Protein 2QCQ (pdb70)

InterPro domains:
  IPR001839 Transforming growth factor-beta, C-terminal [PF00019] (369-471)
  IPR001839 Transforming growth factor-beta, C-terminal [PS51362] (360-472)
  IPR001839 Transforming growth factor-beta, C-terminal [SM00204] (370-472)
  IPR015615 Transforming growth factor-beta-like [PTHR11848] (24-472)
  IPR017197 Bone morphogenetic protein 3/3B [PIRSF037403] (1-472)
  IPR017948 Transforming growth factor beta, conserved site [PS00250] (388-403)
  IPR029034 Cystine-knot cytokine [G3DSA:2.10.90.10] (363-472)
  IPR029034 Cystine-knot cytokine [SSF57501] (367-472)

Sequence (215 aa):
EPRNCARRYLKVDFADIGWSEWIISPKSFDAYYCSGACQFPMPKSLKPSNHATIQSIVRAVGVVPGIPEPCCVPEKMSSLSILFFDENKNVVLKVYPNMTVESCACRIEPRNCARRYLKVDFADIGWSEWIISPKSFDAYYCSGACQFPMPKSLKPSNHATIQSIVRAVGVVPGIPEPCCVPEKMSSLSILFFDENKNVVLKVYPNMTVESCACR

Radius of gyration: 20.08 Å; Cα contacts (8 Å, |Δi|>4): 492; chains: 2; bounding box: 61×49×32 Å

B-factor: mean 46.49, std 6.82, range [21.18, 78.45]

Secondary structure (DSSP, 8-state):
--SBSEEE--EEETTTTT-TTTEEE-SEEE--EEE-B--SSPPGGG---HHHHHHHHHHHT--STT-PPPPEEE-SEEEEEEEEE-TT--EEEEEEEEEEE--EEE-/---SBSEEE--EEEGGGTT-TTTEEE-SEEE--EEE-B--SSPPGGG---HHHHHHHHHHHSS-STT-PPPPEEESSEEEEEEEEE-TT--EEEEEEEEEEE--EEE-

GO terms:
  GO:0030279 negative regulation of ossification (P, IDA)
  GO:0070700 BMP receptor binding (F, IDA)
  GO:0001501 skeletal system development (P, TAS)
  GO:0005102 signaling receptor binding (F, TAS)
  GO:0007267 cell-cell signaling (P, TAS)
  GO:0070062 extracellular exosome (C, HDA)

CATH classification: 2.10.90.10

Foldseek 3Di:
DAAAKKWAWDKAACVVVVNPQWFDDDRIDTAIFIDHFQAPPHDCQLVADPVQNVLRCCVVVPDDPDRDHFDWGADDAAWDWTFTADVPGDTDTDIGGRRHGPIIHGD/DDAAAKKWAWDKDACVVVVNPVWFDDDRIDTAIFIDHAQAPPHDCQLVEDPVQNVLRVCVVPVPDPDRDHFGKGADDAAWDWTFTADVVGDTDTDTGGRRHRPIIHGD

Nearest PDB structures (foldseek):
  2qcq-assembly1_A  TM=1.008E+00  e=2.813E-20  Homo sapiens
  2h64-assembly1_A-2  TM=9.607E-01  e=4.258E-12  Homo sapiens
  1reu-assembly1_A  TM=9.722E-01  e=3.806E-12  Homo sapiens
  4mid-assembly1_A-2  TM=9.640E-01  e=1.044E-11  Homo sapiens
  1s4y-assembly1_B  TM=7.327E-01  e=2.538E-09  Homo sapiens

Solvent-accessible surface area: 12107 Å² total; per-residue (Å²): 110,127,150,71,8,39,92,38,137,5,109,2,55,3,62,79,14,54,55,70,159,87,15,69,52,40,175,32,15,58,0,48,29,9,13,18,11,1,109,99,105,26,64,198,92,13,114,40,19,53,1,0,46,2,9,3,12,10,121,60,74,61,105,62,129,69,7,42,55,6,19,15,6,24,64,132,34,40,57,29,61,3,56,20,57,49,187,122,142,83,93,46,126,100,93,43,69,66,5,15,0,78,36,15,0,0,75,230,60,119,155,76,8,38,91,38,140,4,112,2,53,3,64,84,13,54,55,66,164,85,15,61,50,43,165,32,15,60,0,45,29,10,14,17,15,0,114,103,104,28,59,197,86,14,94,39,18,52,1,0,48,3,9,3,18,11,120,67,56,71,93,62,126,69,6,44,60,6,33,12,8,22,68,151,45,42,55,24,64,3,55,20,60,47,177,108,149,82,93,44,128,99,93,43,73,63,4,15,0,78,28,12,0,0,64

Organism: Homo sapiens (NCBI:txid9606)

Structure (mmCIF, N/CA/C/O backbone):
data_2QCQ
#
_entry.id   2QCQ
#
_cell.length_a   96.850
_cell.length_b   96.850
_cell.length_c   101.480
_cell.angle_alpha   90.00
_cell.angle_beta   90.00
_cell.angle_gamma   120.00
#
_symmetry.space_group_name_H-M   'H 3'
#
loop_
_entity.id
_entity.type
_entity.pdbx_description
1 polymer 'Bone morphogenetic protein 3'
2 water water
#
loop_
_atom_site.group_PDB
_atom_site.id
_atom_site.type_symbol
_atom_site.label_atom_id
_atom_site.label_alt_id
_atom_site.label_comp_id
_atom_site.label_asym_id
_atom_site.label_entity_id
_atom_site.label_seq_id
_atom_site.pdbx_PDB_ins_code
_atom_site.Cartn_x
_atom_site.Cartn_y
_atom_site.Cartn_z
_atom_site.occupancy
_atom_site.B_iso_or_equiv
_atom_site.auth_seq_id
_atom_site.auth_comp_id
_atom_site.auth_asym_id
_atom_site.auth_atom_id
_atom_site.pdbx_PDB_model_num
ATOM 1 N N . GLU A 1 4 ? -6.347 13.946 12.327 1.00 60.45 4 GLU A N 1
ATOM 2 C CA . GLU A 1 4 ? -6.585 15.024 11.313 1.00 60.56 4 GLU A CA 1
ATOM 3 C C . GLU A 1 4 ? -5.426 16.049 11.278 1.00 59.99 4 GLU A C 1
ATOM 4 O O . GLU A 1 4 ? -5.436 17.034 12.040 1.00 59.90 4 GLU A O 1
ATOM 10 N N . PRO A 1 5 ? -4.434 15.824 10.377 1.00 59.34 5 PRO A N 1
ATOM 11 C CA . PRO A 1 5 ? -3.152 16.566 10.339 1.00 58.67 5 PRO A CA 1
ATOM 12 C C . PRO A 1 5 ? -3.192 18.025 9.821 1.00 57.73 5 PRO A C 1
ATOM 13 O O . PRO A 1 5 ? -2.383 18.852 10.274 1.00 57.85 5 PRO A O 1
ATOM 17 N N . ARG A 1 6 ? -4.097 18.329 8.886 1.00 56.23 6 ARG A N 1
ATOM 18 C CA . ARG A 1 6 ? -4.205 19.676 8.290 1.00 54.85 6 ARG A CA 1
ATOM 19 C C . ARG A 1 6 ? -4.695 20.730 9.300 1.00 53.49 6 ARG A C 1
ATOM 20 O O . ARG A 1 6 ? -5.113 20.388 10.406 1.00 52.90 6 ARG A O 1
ATOM 28 N N . ASN A 1 7 ? -4.625 22.006 8.917 1.00 52.06 7 ASN A N 1
ATOM 29 C CA . ASN A 1 7 ? -5.077 23.101 9.775 1.00 50.64 7 ASN A CA 1
ATOM 30 C C . ASN A 1 7 ? -6.583 23.107 9.951 1.00 49.56 7 ASN A C 1
ATOM 31 O O . ASN A 1 7 ? -7.319 22.480 9.193 1.00 49.45 7 ASN A O 1
ATOM 36 N N . CYS A 1 8 ? -7.007 23.828 10.978 1.00 48.16 8 CYS A N 1
ATOM 37 C CA . CYS A 1 8 ? -8.400 24.055 11.317 1.00 47.32 8 CYS A CA 1
ATOM 38 C C . CYS A 1 8 ? -9.194 24.641 10.136 1.00 46.64 8 CYS A C 1
ATOM 39 O O . CYS A 1 8 ? -8.979 25.801 9.732 1.00 46.60 8 CYS A O 1
ATOM 42 N N . ALA A 1 9 ? -10.103 23.836 9.582 1.00 45.13 9 ALA A N 1
ATOM 43 C CA . ALA A 1 9 ? -10.947 24.286 8.480 1.00 43.94 9 ALA A CA 1
ATOM 44 C C . ALA A 1 9 ? -12.329 23.644 8.534 1.00 43.31 9 ALA A C 1
ATOM 45 O O . ALA A 1 9 ? -12.571 22.753 9.343 1.00 42.66 9 ALA A O 1
ATOM 47 N N . ARG A 1 10 ? -13.223 24.114 7.664 1.00 42.72 10 ARG A N 1
ATOM 48 C CA . ARG A 1 10 ? -14.571 23.584 7.540 1.00 42.25 10 ARG A CA 1
ATOM 49 C C . ARG A 1 10 ? -14.549 22.351 6.642 1.00 42.06 10 ARG A C 1
ATOM 50 O O . ARG A 1 10 ? -13.800 22.305 5.669 1.00 42.28 10 ARG A O 1
ATOM 58 N N . ARG A 1 11 ? -15.339 21.334 6.985 1.00 41.95 11 ARG A N 1
ATOM 59 C CA . ARG A 1 11 ? -15.367 20.075 6.220 1.00 41.32 11 ARG A CA 1
ATOM 60 C C . ARG A 1 11 ? -16.803 19.709 5.857 1.00 41.51 11 ARG A C 1
ATOM 61 O O . ARG A 1 11 ? -17.706 19.924 6.650 1.00 41.59 11 ARG A O 1
ATOM 69 N N . TYR A 1 12 ? -17.017 19.163 4.663 1.00 41.67 12 TYR A N 1
ATOM 70 C CA . TYR A 1 12 ? -18.364 18.781 4.228 1.00 42.15 12 TYR A CA 1
ATOM 71 C C . TYR A 1 12 ? -18.979 17.707 5.132 1.00 41.50 12 TYR A C 1
ATOM 72 O O . TYR A 1 12 ? -18.317 16.758 5.524 1.00 41.65 12 TYR A O 1
ATOM 81 N N . LEU A 1 13 ? -20.237 17.898 5.495 1.00 40.94 13 LEU A N 1
ATOM 82 C CA . LEU A 1 13 ? -21.038 16.853 6.113 1.00 40.56 13 LEU A CA 1
ATOM 83 C C . LEU A 1 13 ? -22.478 17.117 5.743 1.00 40.83 13 LEU A C 1
ATOM 84 O O . LEU A 1 13 ? -22.991 18.208 5.978 1.00 40.82 13 LEU A O 1
ATOM 89 N N . LYS A 1 14 ? -23.108 16.121 5.127 1.00 41.42 14 LYS A N 1
ATOM 90 C CA . LYS A 1 14 ? -24.536 16.138 4.866 1.00 41.43 14 LYS A CA 1
ATOM 91 C C . LYS A 1 14 ? -25.236 15.284 5.925 1.00 41.74 14 LYS A C 1
ATOM 92 O O . LYS A 1 14 ? -24.867 14.135 6.164 1.00 41.43 14 LYS A O 1
ATOM 98 N N . VAL A 1 15 ? -26.223 15.885 6.578 1.00 42.32 15 VAL A N 1
ATOM 99 C CA . VAL A 1 15 ? -27.012 15.232 7.611 1.00 43.05 15 VAL A CA 1
ATOM 100 C C . VAL A 1 15 ? -28.388 14.855 7.044 1.00 43.45 15 VAL A C 1
ATOM 101 O O . VAL A 1 15 ? -29.122 15.698 6.538 1.00 43.34 15 VAL A O 1
ATOM 105 N N . ASP A 1 16 ? -28.713 13.577 7.125 1.00 44.36 16 ASP A N 1
ATOM 106 C CA . ASP A 1 16 ? -29.992 13.068 6.686 1.00 45.46 16 ASP A CA 1
ATOM 107 C C . ASP A 1 16 ? -30.835 12.853 7.935 1.00 45.64 16 ASP A C 1
ATOM 108 O O . ASP A 1 16 ? -30.464 12.051 8.783 1.00 45.68 16 ASP A O 1
ATOM 113 N N . PHE A 1 17 ? -31.955 13.566 8.051 1.00 45.97 17 PHE A N 1
ATOM 114 C CA . PHE A 1 17 ? -32.824 13.497 9.238 1.00 46.78 17 PHE A CA 1
ATOM 115 C C . PHE A 1 17 ? -33.410 12.110 9.558 1.00 47.56 17 PHE A C 1
ATOM 116 O O . PHE A 1 17 ? -33.701 11.825 10.712 1.00 47.75 17 PHE A O 1
ATOM 124 N N . ALA A 1 18 ? -33.599 11.270 8.541 1.00 48.54 18 ALA A N 1
ATOM 125 C CA . ALA A 1 18 ? -33.997 9.868 8.717 1.00 49.85 18 ALA A CA 1
ATOM 126 C C . ALA A 1 18 ? -32.935 9.027 9.430 1.00 50.82 18 ALA A C 1
ATOM 127 O O . ALA A 1 18 ? -33.260 8.065 10.142 1.00 51.23 18 ALA A O 1
ATOM 129 N N . ASP A 1 19 ? -31.669 9.380 9.210 1.00 51.88 19 ASP A N 1
ATOM 130 C CA . ASP A 1 19 ? -30.527 8.680 9.805 1.00 52.98 19 ASP A CA 1
ATOM 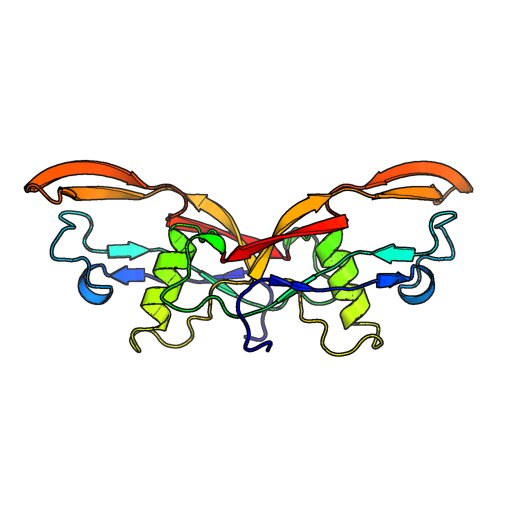131 C C . ASP A 1 19 ? -30.182 9.193 11.209 1.00 53.36 19 ASP A C 1
ATOM 132 O O . ASP A 1 19 ? -29.392 8.578 11.920 1.00 53.87 19 ASP A O 1
ATOM 137 N N . ILE A 1 20 ? -30.780 10.322 11.583 1.00 53.69 20 ILE A N 1
ATOM 138 C CA . ILE A 1 20 ? -30.630 10.950 12.897 1.00 53.84 20 ILE A CA 1
ATOM 139 C C . ILE A 1 20 ? -31.833 10.634 13.806 1.00 54.17 20 ILE A C 1
ATOM 140 O O . ILE A 1 20 ? -31.853 11.007 14.979 1.00 54.35 20 ILE A O 1
ATOM 145 N N . GLY A 1 21 ? -32.819 9.923 13.259 1.00 54.34 21 GLY A N 1
ATOM 146 C CA . GLY A 1 21 ? -34.017 9.529 14.002 1.00 54.85 21 GLY A CA 1
ATOM 147 C C . GLY A 1 21 ? -35.204 10.476 13.897 1.00 55.20 21 GLY A C 1
ATOM 148 O O . GLY A 1 21 ? -36.278 10.193 14.436 1.00 55.43 21 GLY A O 1
ATOM 149 N N . TRP A 1 22 ? -35.030 11.579 13.173 1.00 55.34 22 TRP A N 1
ATOM 150 C CA . TRP A 1 22 ? -36.032 12.655 13.146 1.00 55.66 22 TRP A CA 1
ATOM 151 C C . TRP A 1 22 ? -37.019 12.664 11.966 1.00 56.01 22 TRP A C 1
ATOM 152 O O . TRP A 1 22 ? -37.672 13.669 11.738 1.00 56.07 22 TRP A O 1
ATOM 163 N N . SER A 1 23 ? -37.148 11.568 11.228 1.00 56.84 23 SER A N 1
ATOM 164 C CA . SER A 1 23 ? -38.016 11.575 10.039 1.00 57.46 23 SER A CA 1
ATOM 165 C C . SER A 1 23 ? -39.519 11.513 10.368 1.00 57.48 23 SER A C 1
ATOM 166 O O . SER A 1 23 ? -40.355 11.889 9.532 1.00 57.45 23 SER A O 1
ATOM 169 N N . GLU A 1 24 ? -39.841 11.043 11.578 1.00 57.31 24 GLU A N 1
ATOM 170 C CA . GLU A 1 24 ? -41.205 11.081 12.122 1.00 57.38 24 GLU A CA 1
ATOM 171 C C . GLU A 1 24 ? -41.818 12.501 12.217 1.00 56.69 24 GLU A C 1
ATOM 172 O O . GLU A 1 24 ? -42.945 12.725 11.746 1.00 56.70 24 GLU A O 1
ATOM 178 N N . TRP A 1 25 ? -41.084 13.441 12.826 1.00 55.54 25 TRP A N 1
ATOM 179 C CA . TRP A 1 25 ? -41.571 14.815 12.973 1.00 54.36 25 TRP A CA 1
ATOM 180 C C . TRP A 1 25 ? -41.207 15.783 11.833 1.00 52.70 25 TRP A C 1
ATOM 181 O O . TRP A 1 25 ? -41.962 16.702 11.562 1.00 52.03 25 TRP A O 1
ATOM 192 N N . ILE A 1 26 ? -40.095 15.562 11.137 1.00 50.90 26 ILE A N 1
ATOM 193 C CA . ILE A 1 26 ? -39.651 16.517 10.099 1.00 49.46 26 ILE A CA 1
ATOM 194 C C . ILE A 1 26 ? -40.276 16.252 8.731 1.00 48.50 26 ILE A C 1
ATOM 195 O O . ILE A 1 26 ? -40.178 15.145 8.233 1.00 49.00 26 ILE A O 1
ATOM 200 N N . ILE A 1 27 ? -40.928 17.269 8.155 1.00 46.89 27 ILE A N 1
ATOM 201 C CA . ILE A 1 27 ? -41.572 17.178 6.843 1.00 45.62 27 ILE A CA 1
ATOM 202 C C . ILE A 1 27 ? -40.612 17.614 5.716 1.00 45.44 27 ILE A C 1
ATOM 203 O O . ILE A 1 27 ? -40.465 16.924 4.702 1.00 45.33 27 ILE A O 1
ATOM 208 N N . SER A 1 28 ? -39.961 18.759 5.905 1.00 45.02 28 SER A N 1
ATOM 209 C CA . SER A 1 28 ? -39.024 19.306 4.925 1.00 44.67 28 SER A CA 1
ATOM 210 C C . SER A 1 28 ? -37.988 20.187 5.641 1.00 44.14 28 SER A C 1
ATOM 211 O O . SER A 1 28 ? -38.333 20.885 6.589 1.00 43.99 28 SER A O 1
ATOM 214 N N . PRO A 1 29 ? -36.707 20.149 5.206 1.00 44.21 29 PRO A N 1
ATOM 215 C CA . PRO A 1 29 ? -36.136 19.291 4.171 1.00 43.80 29 PRO A CA 1
ATOM 216 C C . PRO A 1 29 ? -35.827 17.884 4.695 1.00 43.87 29 PRO A C 1
ATOM 217 O O . PRO A 1 29 ? -35.924 17.625 5.901 1.00 43.77 29 PRO A O 1
ATOM 221 N N . LYS A 1 30 ? -35.481 16.982 3.788 1.00 44.12 30 LYS A N 1
ATOM 222 C CA . LYS A 1 30 ? -35.117 15.618 4.145 1.00 44.82 30 LYS A CA 1
ATOM 223 C C . LYS A 1 30 ? -33.708 15.576 4.718 1.00 44.15 30 LYS A C 1
ATOM 224 O O . LYS A 1 30 ? -33.402 14.762 5.574 1.00 44.05 30 LYS A O 1
ATOM 230 N N . SER A 1 31 ? -32.853 16.460 4.221 1.00 44.04 31 SER A N 1
ATOM 231 C CA . SER A 1 31 ? -31.471 16.533 4.641 1.00 43.82 31 SER A CA 1
ATOM 232 C C . SER A 1 31 ? -30.948 17.945 4.456 1.00 43.63 31 SER A C 1
ATOM 233 O O . SER A 1 31 ? -31.623 18.812 3.866 1.00 43.71 31 SER A O 1
ATOM 236 N N . PHE A 1 32 ? -29.753 18.179 4.992 1.00 43.08 32 PHE A N 1
ATOM 237 C CA . PHE A 1 32 ? -29.110 19.474 4.898 1.00 42.59 32 PHE A CA 1
ATOM 238 C C . PHE A 1 32 ? -27.629 19.324 5.126 1.00 42.26 32 PHE A C 1
ATOM 239 O O . PHE A 1 32 ? -27.194 18.429 5.836 1.00 41.81 32 PHE A O 1
ATOM 247 N N . ASP A 1 33 ? -26.853 20.205 4.510 1.00 42.52 33 ASP A N 1
ATOM 248 C CA . ASP A 1 33 ? -25.409 20.181 4.683 1.00 42.91 33 ASP A CA 1
ATOM 249 C C . ASP A 1 33 ? -25.081 20.916 5.959 1.00 41.86 33 ASP A C 1
ATOM 250 O O . ASP A 1 33 ? -25.166 22.132 6.009 1.00 42.16 33 ASP A O 1
ATOM 255 N N . ALA A 1 34 ? -24.734 20.163 6.997 1.00 41.16 34 ALA A N 1
ATOM 256 C CA . ALA A 1 34 ? -24.379 20.739 8.291 1.00 39.97 34 ALA A CA 1
ATOM 257 C C . ALA A 1 34 ? -22.932 21.244 8.335 1.00 39.31 34 ALA A C 1
ATOM 258 O O . ALA A 1 34 ? -22.655 22.226 9.003 1.00 39.46 34 ALA A O 1
ATOM 260 N N . TYR A 1 35 ? -22.027 20.571 7.616 1.00 38.62 35 TYR A N 1
ATOM 261 C CA . TYR A 1 35 ? -20.567 20.768 7.720 1.00 38.09 35 TYR A CA 1
ATOM 262 C C . TYR A 1 35 ? -20.094 20.508 9.141 1.00 38.17 35 TYR A C 1
ATOM 263 O O . TYR A 1 35 ? -20.902 20.388 10.047 1.00 38.29 35 TYR A O 1
ATOM 272 N N . TYR A 1 36 ? -18.783 20.390 9.329 1.00 38.56 36 TYR A N 1
ATOM 273 C CA . TYR A 1 36 ? -18.183 20.394 10.674 1.00 38.44 36 TYR A CA 1
ATOM 274 C C . TYR A 1 36 ? -16.770 20.988 10.612 1.00 38.60 36 TYR A C 1
ATOM 275 O O . TYR A 1 36 ? -16.261 21.259 9.534 1.00 38.02 36 TYR A O 1
ATOM 284 N N . CYS A 1 37 ? -16.160 21.197 11.771 1.00 39.59 37 CYS A N 1
ATOM 285 C CA . CYS A 1 37 ? -14.795 21.739 11.877 1.00 40.73 37 CYS A CA 1
ATOM 286 C C . CYS A 1 37 ? -13.822 20.694 12.360 1.00 40.38 37 CYS A C 1
ATOM 287 O O . CYS A 1 37 ? -14.130 19.947 13.284 1.00 40.38 37 CYS A O 1
ATOM 290 N N . SER A 1 38 ? -12.641 20.655 11.751 1.00 40.89 38 SER A N 1
ATOM 291 C CA . SER A 1 38 ? -11.519 19.878 12.287 1.00 41.19 38 SER A CA 1
ATOM 292 C C . SER A 1 38 ? -10.148 20.354 11.804 1.00 41.70 38 SER A C 1
ATOM 293 O O . SER A 1 38 ? -10.034 21.082 10.812 1.00 41.83 38 SER A O 1
ATOM 296 N N . GLY A 1 39 ? -9.103 19.928 12.510 1.00 42.10 39 GLY A N 1
ATOM 297 C CA . GLY A 1 39 ? -7.747 20.308 12.157 1.00 42.55 39 GLY A CA 1
ATOM 298 C C . GLY A 1 39 ? -6.963 20.869 13.317 1.00 43.12 39 GLY A C 1
ATOM 299 O O . GLY A 1 39 ? -7.515 21.141 14.380 1.00 43.11 39 GLY A O 1
ATOM 300 N N . ALA A 1 40 ? -5.663 21.054 13.095 1.00 44.21 40 ALA A N 1
ATOM 301 C CA . ALA A 1 40 ? -4.746 21.513 14.132 1.00 45.02 40 ALA A CA 1
ATOM 302 C C . ALA A 1 40 ? -4.891 22.991 14.426 1.00 45.72 40 ALA A C 1
ATOM 303 O O . ALA A 1 40 ? -5.090 23.795 13.511 1.00 45.81 40 ALA A O 1
ATOM 305 N N . CYS A 1 41 ? -4.805 23.324 15.720 1.00 46.90 41 CYS A N 1
ATOM 306 C CA . CYS A 1 41 ? -4.564 24.692 16.214 1.00 47.60 41 CYS A CA 1
ATOM 307 C C . CYS A 1 41 ? -3.221 24.706 16.954 1.00 48.36 41 CYS A C 1
ATOM 308 O O . CYS A 1 41 ? -3.144 24.530 18.175 1.00 48.32 41 CYS A O 1
ATOM 311 N N . GLN A 1 42 ? -2.161 24.913 16.186 1.00 49.49 42 GLN A N 1
ATOM 312 C CA . GLN A 1 42 ? -0.797 24.663 16.646 1.00 50.55 42 GLN A CA 1
ATOM 313 C C . GLN A 1 42 ? 0.009 25.956 16.615 1.00 50.69 42 GLN A C 1
ATOM 314 O O . GLN A 1 42 ? -0.169 26.765 15.696 1.00 50.82 42 GLN A O 1
ATOM 320 N N . PHE A 1 43 ? 0.884 26.152 17.605 1.00 50.82 43 PHE A N 1
ATOM 321 C CA . PHE A 1 43 ? 1.783 27.313 17.609 1.00 51.40 43 PHE A CA 1
ATOM 322 C C . PHE A 1 43 ? 2.829 27.239 16.478 1.00 51.60 43 PHE A C 1
ATOM 323 O O . PHE A 1 43 ? 3.447 26.183 16.297 1.00 51.32 43 PHE A O 1
ATOM 331 N N . PRO A 1 44 ? 3.013 28.345 15.702 1.00 52.03 44 PRO A N 1
ATOM 332 C CA . PRO A 1 44 ? 2.246 29.601 15.720 1.00 52.33 44 PRO A CA 1
ATOM 333 C C . PRO A 1 44 ? 1.079 29.588 14.726 1.00 52.70 44 PRO A C 1
ATOM 334 O O . PRO A 1 44 ? 1.283 29.352 13.526 1.00 53.09 44 PRO A O 1
ATOM 338 N N . MET A 1 45 ? -0.130 29.832 15.227 1.00 52.82 45 MET A N 1
ATOM 339 C CA . MET A 1 45 ? -1.334 29.808 14.395 1.00 53.02 45 MET A CA 1
ATOM 340 C C . MET A 1 45 ? -1.391 30.996 13.434 1.00 53.26 45 MET A C 1
ATOM 341 O O . MET A 1 45 ? -1.143 32.137 13.837 1.00 53.41 45 MET A O 1
ATOM 346 N N . PRO A 1 46 ? -1.717 30.730 12.154 1.00 53.54 46 PRO A N 1
ATOM 347 C CA . PRO A 1 46 ? -1.945 31.814 11.204 1.00 53.59 46 PRO A CA 1
ATOM 348 C C . PRO A 1 46 ? -3.120 32.675 11.644 1.00 53.51 46 PRO A C 1
ATOM 349 O O . PRO A 1 46 ? -4.039 32.171 12.289 1.00 53.72 46 PRO A O 1
ATOM 353 N N . LYS A 1 47 ? -3.080 33.957 11.289 1.00 53.50 47 LYS A N 1
ATOM 354 C CA . LYS A 1 47 ? -4.121 34.929 11.644 1.00 53.63 47 LYS A CA 1
ATOM 355 C C . LYS A 1 47 ? -5.500 34.579 11.078 1.00 53.24 47 LYS A C 1
ATOM 356 O O . LYS A 1 47 ? -6.517 35.064 11.576 1.00 53.37 47 LYS A O 1
ATOM 362 N N . SER A 1 48 ? -5.531 33.738 10.041 1.00 52.65 48 SER A N 1
ATOM 363 C CA . SER A 1 48 ? -6.785 33.325 9.405 1.00 51.87 48 SER A CA 1
ATOM 364 C C . SER A 1 48 ? -7.583 32.335 10.272 1.00 51.63 48 SER A C 1
ATOM 365 O O . SER A 1 48 ? -8.802 32.195 10.099 1.00 52.24 48 SER A O 1
ATOM 368 N N . LEU A 1 49 ? -6.897 31.663 11.200 1.00 50.42 49 LEU A N 1
ATOM 369 C CA . LEU A 1 49 ? -7.541 30.786 12.171 1.00 49.38 49 LEU A CA 1
ATOM 370 C C . LEU A 1 49 ? -8.225 31.587 13.290 1.00 48.86 49 LEU A C 1
ATOM 371 O O . LEU A 1 49 ? -8.879 31.013 14.155 1.00 48.69 49 LEU A O 1
ATOM 376 N N . LYS A 1 50 ? -8.052 32.909 13.267 1.00 48.11 50 LYS A N 1
ATOM 377 C CA . LYS A 1 50 ? -8.673 33.851 14.207 1.00 47.29 50 LYS A CA 1
ATOM 378 C C . LYS A 1 50 ? -8.689 33.410 15.672 1.00 46.27 50 LYS A C 1
ATOM 379 O O . LYS A 1 50 ? -9.766 33.346 16.280 1.00 46.10 50 LYS A O 1
ATOM 385 N N . PRO A 1 51 ? -7.500 33.111 16.249 1.00 44.93 51 PRO A N 1
ATOM 386 C CA . PRO A 1 51 ? -7.501 32.644 17.630 1.00 43.68 51 PRO A CA 1
ATOM 387 C C . PRO A 1 51 ? -7.837 33.775 18.588 1.00 42.77 51 PRO A C 1
ATOM 388 O O . PRO A 1 51 ? -7.557 34.932 18.286 1.00 43.19 51 PRO A O 1
ATOM 392 N N . SER A 1 52 ? -8.462 33.448 19.714 1.00 41.46 52 SER A N 1
ATOM 393 C CA . SER A 1 52 ? -8.660 34.405 20.791 1.00 40.03 52 SER A CA 1
ATOM 394 C C . SER A 1 52 ? -7.327 34.609 21.494 1.00 39.06 52 SER A C 1
ATOM 395 O O . SER A 1 52 ? -6.366 33.890 21.223 1.00 38.54 52 SER A O 1
ATOM 398 N N . ASN A 1 53 ? -7.251 35.613 22.361 1.00 38.23 53 ASN A N 1
ATOM 399 C CA . ASN A 1 53 ? -6.053 35.835 23.170 1.00 37.33 53 ASN A CA 1
ATOM 400 C C . ASN A 1 53 ? -5.739 34.606 24.009 1.00 37.09 53 ASN A C 1
ATOM 401 O O . ASN A 1 53 ? -4.571 34.212 24.139 1.00 37.18 53 ASN A O 1
ATOM 406 N N . HIS A 1 54 ? -6.791 33.996 24.556 1.00 36.22 54 HIS A N 1
ATOM 407 C CA . HIS A 1 54 ? -6.648 32.778 25.330 1.00 35.43 54 HIS A CA 1
ATOM 408 C C . HIS A 1 54 ? -6.043 31.601 24.549 1.00 34.87 54 HIS A C 1
ATOM 409 O O . HIS A 1 54 ? -5.143 30.952 25.046 1.00 34.47 54 HIS A O 1
ATOM 416 N N . ALA A 1 55 ? -6.547 31.337 23.346 1.00 35.15 55 ALA A N 1
ATOM 417 C CA . ALA A 1 55 ? -6.089 30.235 22.498 1.00 35.75 55 ALA A CA 1
ATOM 418 C C . ALA A 1 55 ? -4.637 30.397 22.059 1.00 36.58 55 ALA A C 1
ATOM 419 O O . ALA A 1 55 ? -3.928 29.412 21.882 1.00 37.34 55 ALA A O 1
ATOM 421 N N . THR A 1 56 ? -4.213 31.643 21.861 1.00 37.29 56 THR A N 1
ATOM 422 C CA . THR A 1 56 ? -2.820 31.984 21.579 1.00 37.35 56 THR A CA 1
ATOM 423 C C . THR A 1 56 ? -1.915 31.624 22.750 1.00 37.52 56 THR A C 1
ATOM 424 O O . THR A 1 56 ? -0.860 31.034 22.560 1.00 38.19 56 THR A O 1
ATOM 428 N N . ILE A 1 57 ? -2.330 31.979 23.956 1.00 37.30 57 ILE A N 1
ATOM 429 C CA . ILE A 1 57 ? -1.579 31.654 25.149 1.00 37.65 57 ILE A CA 1
ATOM 430 C C . ILE A 1 57 ? -1.578 30.163 25.450 1.00 37.71 57 ILE A C 1
ATOM 431 O O . ILE A 1 57 ? -0.555 29.612 25.817 1.00 38.72 57 ILE A O 1
ATOM 436 N N . GLN A 1 58 ? -2.729 29.520 25.325 1.00 38.12 58 GLN A N 1
ATOM 437 C CA . GLN A 1 58 ? -2.829 28.079 25.483 1.00 38.18 58 GLN A CA 1
ATOM 438 C C . GLN A 1 58 ? -1.916 27.330 24.509 1.00 38.41 58 GLN A C 1
ATOM 439 O O . GLN A 1 58 ? -1.272 26.339 24.891 1.00 38.14 58 GLN A O 1
ATOM 445 N N . SER A 1 59 ? -1.857 27.806 23.261 1.00 38.90 59 SER A N 1
ATOM 446 C CA . SER A 1 59 ? -1.032 27.172 22.226 1.00 39.54 59 SER A CA 1
ATOM 447 C C . SER A 1 59 ? 0.472 27.246 22.519 1.00 39.82 59 SER A C 1
ATOM 448 O O . SER A 1 59 ? 1.217 26.321 22.194 1.00 40.54 59 SER A O 1
ATOM 451 N N . ILE A 1 60 ? 0.899 28.343 23.151 1.00 40.42 60 ILE A N 1
ATOM 452 C CA . ILE A 1 60 ? 2.288 28.559 23.587 1.00 39.92 60 ILE A CA 1
ATOM 453 C C . ILE A 1 60 ? 2.628 27.685 24.803 1.00 40.07 60 ILE A C 1
ATOM 454 O O . ILE A 1 60 ? 3.658 27.036 24.821 1.00 39.91 60 ILE A O 1
ATOM 459 N N . VAL A 1 61 ? 1.753 27.653 25.806 1.00 40.47 61 VAL A N 1
ATOM 460 C CA . VAL A 1 61 ? 1.923 26.760 26.955 1.00 40.78 61 VAL A CA 1
ATOM 461 C C . VAL A 1 61 ? 2.088 25.288 26.531 1.00 41.57 61 VAL A C 1
ATOM 462 O O . VAL A 1 61 ? 2.871 24.545 27.130 1.00 41.35 61 VAL A O 1
ATOM 466 N N . ARG A 1 62 ? 1.352 24.878 25.497 1.00 42.76 62 ARG A N 1
ATOM 467 C CA . ARG A 1 62 ? 1.470 23.533 24.934 1.00 43.83 62 ARG A CA 1
ATOM 468 C C . ARG A 1 62 ? 2.812 23.331 24.215 1.00 44.96 62 ARG A C 1
ATOM 469 O O . ARG A 1 62 ? 3.502 22.336 24.454 1.00 45.17 62 ARG A O 1
ATOM 477 N N . ALA A 1 63 ? 3.169 24.278 23.344 1.00 46.34 63 ALA A N 1
ATOM 478 C CA . ALA A 1 63 ? 4.408 24.230 22.572 1.00 47.72 63 ALA A CA 1
ATOM 479 C C . ALA A 1 63 ? 5.631 24.260 23.480 1.00 49.21 63 ALA A C 1
ATOM 480 O O . ALA A 1 63 ? 6.552 23.451 23.343 1.00 49.19 63 ALA A O 1
ATOM 482 N N . VAL A 1 64 ? 5.616 25.196 24.421 1.00 51.16 64 VAL A N 1
ATOM 483 C CA . VAL A 1 64 ? 6.725 25.424 25.343 1.00 52.89 64 VAL A CA 1
ATOM 484 C C . VAL A 1 64 ? 6.705 24.414 26.525 1.00 53.95 64 VAL A C 1
ATOM 485 O O . VAL A 1 64 ? 6.962 24.766 27.684 1.00 54.55 64 VAL A O 1
ATOM 489 N N . GLY A 1 65 ? 6.396 23.161 26.207 1.00 54.88 65 GLY A N 1
ATOM 490 C CA . GLY A 1 65 ? 6.836 22.039 27.015 1.00 55.88 65 GLY A CA 1
ATOM 491 C C . GLY A 1 65 ? 6.059 21.918 28.312 1.00 56.45 65 GLY A C 1
ATOM 492 O O . GLY A 1 65 ? 5.242 21.012 28.475 1.00 56.58 65 GLY A O 1
ATOM 493 N N . VAL A 1 66 ? 6.315 22.837 29.237 1.00 56.79 66 VAL A N 1
ATOM 494 C CA . VAL A 1 66 ? 6.019 22.609 30.646 1.00 57.06 66 VAL A CA 1
ATOM 495 C C . VAL A 1 66 ? 4.520 22.691 30.915 1.00 57.05 66 VAL A C 1
ATOM 496 O O . VAL A 1 66 ? 3.767 23.259 30.123 1.00 57.17 66 VAL A O 1
ATOM 500 N N . VAL A 1 67 ? 4.093 22.121 32.037 1.00 56.71 67 VAL A N 1
ATOM 501 C CA . VAL A 1 67 ? 2.650 21.931 32.314 1.00 55.97 67 VAL A CA 1
ATOM 502 C C . VAL A 1 67 ? 2.058 20.807 31.445 1.00 55.68 67 VAL A C 1
ATOM 503 O O . VAL A 1 67 ? 1.651 21.043 30.295 1.00 55.59 67 VAL A O 1
ATOM 507 N N . PRO A 1 68 ? 2.038 19.571 31.999 1.00 55.27 68 PRO A N 1
ATOM 508 C CA . PRO A 1 68 ? 1.503 18.381 31.328 1.00 54.46 68 PRO A CA 1
ATOM 509 C C . PRO A 1 68 ? 0.025 18.490 30.989 1.00 53.40 68 PRO A C 1
ATOM 510 O O . PRO A 1 68 ? -0.719 19.207 31.659 1.00 53.48 68 PRO A O 1
ATOM 514 N N . GLY A 1 69 ? -0.376 17.784 29.938 1.00 52.32 69 GLY A N 1
ATOM 515 C CA . GLY A 1 69 ? -1.784 17.547 29.650 1.00 50.81 69 GLY A CA 1
ATOM 516 C C . GLY A 1 69 ? -2.586 18.703 29.093 1.00 49.86 69 GLY A C 1
ATOM 517 O O . GLY A 1 69 ? -3.818 18.623 29.054 1.00 49.97 69 GLY A O 1
ATOM 518 N N . ILE A 1 70 ? -1.903 19.767 28.659 1.00 48.56 70 ILE A N 1
ATOM 519 C CA . ILE A 1 70 ? -2.566 20.936 28.062 1.00 47.13 70 ILE A CA 1
ATOM 520 C C . ILE A 1 70 ? -2.885 20.641 26.598 1.00 46.39 70 ILE A C 1
ATOM 521 O O . ILE A 1 70 ? -1.963 20.565 25.784 1.00 46.54 70 ILE A O 1
ATOM 526 N N . PRO A 1 71 ? -4.185 20.471 26.261 1.00 45.48 71 PRO A N 1
ATOM 527 C CA . PRO A 1 71 ? -4.619 20.184 24.892 1.00 44.80 71 PRO A CA 1
ATOM 528 C C . PRO A 1 71 ? -4.404 21.360 23.940 1.00 44.54 71 PRO A C 1
ATOM 529 O O . PRO A 1 71 ? -4.046 22.448 24.385 1.00 44.31 71 PRO A O 1
ATOM 533 N N . GLU A 1 72 ? -4.608 21.128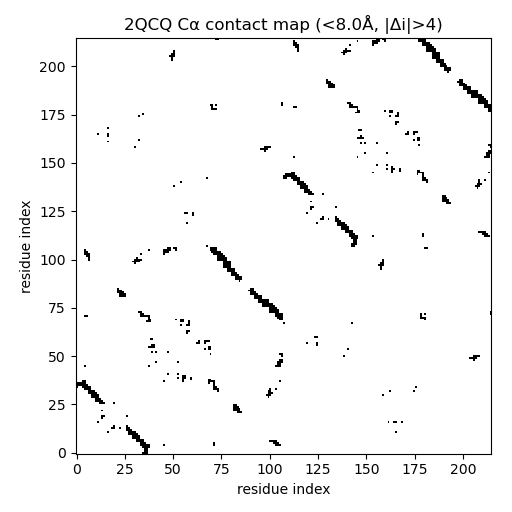 22.643 1.00 44.17 72 GLU A N 1
ATOM 534 C CA . GLU A 1 72 ? -4.615 22.181 21.632 1.00 44.20 72 GLU A CA 1
ATOM 535 C C . GLU A 1 72 ? -5.915 22.983 21.747 1.00 43.89 72 GLU A C 1
ATOM 536 O O . GLU A 1 72 ? -6.952 22.436 22.150 1.00 43.55 72 GLU A O 1
ATOM 542 N N . PRO A 1 73 ? -5.875 24.290 21.404 1.00 43.72 73 PRO A N 1
ATOM 543 C CA . PRO A 1 73 ? -7.137 25.002 21.238 1.00 43.70 73 PRO A CA 1
ATOM 544 C C . PRO A 1 73 ? -8.075 24.272 20.279 1.00 44.32 73 PRO A C 1
ATOM 545 O O . PRO A 1 73 ? -7.652 23.523 19.402 1.00 44.15 73 PRO A O 1
ATOM 549 N N . CYS A 1 74 ? -9.353 24.500 20.455 1.00 45.16 74 CYS A N 1
ATOM 550 C CA . CYS A 1 74 ? -10.342 23.776 19.712 1.00 46.72 74 CYS A CA 1
ATOM 551 C C . CYS A 1 74 ? -10.645 24.388 18.369 1.00 46.19 74 CYS A C 1
ATOM 552 O O . CYS A 1 74 ? -10.750 25.593 18.252 1.00 46.42 74 CYS A O 1
ATOM 555 N N . CYS A 1 75 ? -10.793 23.542 17.359 1.00 46.41 75 CYS A N 1
ATOM 556 C CA . CYS A 1 75 ? -11.318 23.979 16.084 1.00 46.04 75 CYS A CA 1
ATOM 557 C C . CYS A 1 75 ? -12.859 23.976 16.128 1.00 45.62 75 CYS A C 1
ATOM 558 O O . CYS A 1 75 ? -13.488 22.924 16.093 1.00 45.71 75 CYS A O 1
ATOM 561 N N . VAL A 1 76 ? -13.441 25.175 16.223 1.00 45.28 76 VAL A N 1
ATOM 562 C CA . VAL A 1 76 ? -14.879 25.364 16.454 1.00 45.06 76 VAL A CA 1
ATOM 563 C C . VAL A 1 76 ? -15.530 26.257 15.415 1.00 44.94 76 VAL A C 1
ATOM 564 O O . VAL A 1 76 ? -14.847 27.088 14.830 1.00 44.16 76 VAL A O 1
ATOM 568 N N . PRO A 1 77 ? -16.864 26.102 15.212 1.00 45.38 77 PRO A N 1
ATOM 569 C CA . PRO A 1 77 ? -17.635 26.996 14.351 1.00 45.86 77 PRO A CA 1
ATOM 570 C C . PRO A 1 77 ? -17.571 28.430 14.823 1.00 46.52 77 PRO A C 1
ATOM 571 O O . PRO A 1 77 ? -17.799 28.707 15.994 1.00 47.07 77 PRO A O 1
ATOM 575 N N . GLU A 1 78 ? -17.242 29.331 13.910 1.00 47.70 78 GLU A N 1
ATOM 576 C CA . GLU A 1 78 ? -17.189 30.744 14.208 1.00 48.92 78 GLU A CA 1
ATOM 577 C C . GLU A 1 78 ? -18.434 31.394 13.602 1.00 49.16 78 GLU A C 1
ATOM 578 O O . GLU A 1 78 ? -19.336 31.766 14.329 1.00 50.37 78 GLU A O 1
ATOM 584 N N . LYS A 1 79 ? -18.507 31.501 12.282 1.00 49.00 79 LYS A N 1
ATOM 585 C CA . LYS A 1 79 ? -19.735 31.931 11.619 1.00 49.07 79 LYS A CA 1
ATOM 586 C C . LYS A 1 79 ? -20.653 30.714 11.343 1.00 48.92 79 LYS A C 1
ATOM 587 O O . LYS A 1 79 ? -20.192 29.641 10.939 1.00 48.16 79 LYS A O 1
ATOM 593 N N . MET A 1 80 ? -21.948 30.890 11.599 1.00 48.98 80 MET A N 1
ATOM 594 C CA . MET A 1 80 ? -22.966 29.866 11.352 1.00 49.69 80 MET A CA 1
ATOM 595 C C . MET A 1 80 ? -24.184 30.423 10.633 1.00 49.06 80 MET A C 1
ATOM 596 O O . MET A 1 80 ? -24.370 31.638 10.554 1.00 49.20 80 MET A O 1
ATOM 601 N N . SER A 1 81 ? -24.993 29.537 10.061 1.00 48.33 81 SER A N 1
ATOM 602 C CA . SER A 1 81 ? -26.256 29.966 9.491 1.00 47.72 81 SER A CA 1
ATOM 603 C C . SER A 1 81 ? -27.437 29.089 9.913 1.00 46.87 81 SER A C 1
ATOM 604 O O . SER A 1 81 ? -27.258 27.999 10.464 1.00 46.02 81 SER A O 1
ATOM 607 N N . SER A 1 82 ? -28.637 29.622 9.688 1.00 46.08 82 SER A N 1
ATOM 608 C CA . SER A 1 82 ? -29.897 29.008 10.082 1.00 45.61 82 SER A CA 1
ATOM 609 C C . SER A 1 82 ? -30.356 27.957 9.101 1.00 44.81 82 SER A C 1
ATOM 610 O O . SER A 1 82 ? -29.893 27.902 7.966 1.00 44.43 82 SER A O 1
ATOM 613 N N . LEU A 1 83 ? -31.288 27.129 9.561 1.00 44.14 83 LEU A N 1
ATOM 614 C CA . LEU A 1 83 ? -32.052 26.243 8.697 1.00 43.19 83 LEU A CA 1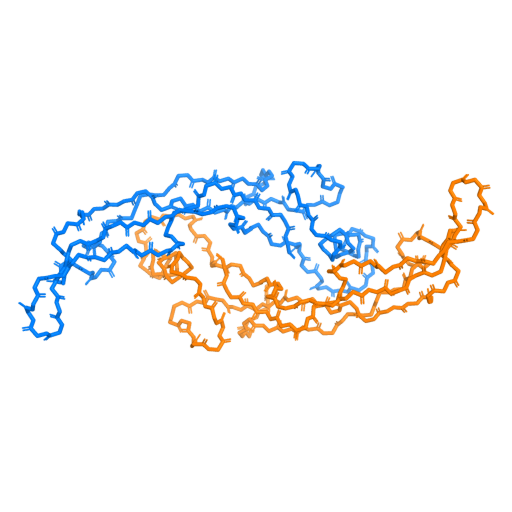
ATOM 615 C C . LEU A 1 83 ? -33.551 26.418 8.972 1.00 43.00 83 LEU A C 1
ATOM 616 O O . LEU A 1 83 ? -33.999 26.380 10.116 1.00 43.34 83 LEU A O 1
ATOM 621 N N . SER A 1 84 ? -34.312 26.629 7.911 1.00 42.97 84 SER A N 1
ATOM 622 C CA . SER A 1 84 ? -35.773 26.646 7.979 1.00 43.04 84 SER A CA 1
ATOM 623 C C . SER A 1 84 ? -36.308 25.226 7.938 1.00 42.68 84 SER A C 1
ATOM 624 O O . SER A 1 84 ? -36.076 24.506 6.982 1.00 42.77 84 SER A O 1
ATOM 627 N N . ILE A 1 85 ? -37.008 24.813 8.986 1.00 42.60 85 ILE A N 1
ATOM 628 C CA . ILE A 1 85 ? -37.539 23.459 9.032 1.00 42.18 85 ILE A CA 1
ATOM 629 C C . ILE A 1 85 ? -39.075 23.469 9.083 1.00 41.58 85 ILE A C 1
ATOM 630 O O . ILE A 1 85 ? -39.673 24.161 9.911 1.00 41.73 85 ILE A O 1
ATOM 635 N N . LEU A 1 86 ? -39.690 22.709 8.176 1.00 41.39 86 LEU A N 1
ATOM 636 C CA . LEU A 1 86 ? -41.115 22.362 8.238 1.00 40.91 86 LEU A CA 1
ATOM 637 C C . LEU A 1 86 ? -41.333 21.007 8.959 1.00 40.56 86 LEU A C 1
ATOM 638 O O . LEU A 1 86 ? -40.757 20.001 8.587 1.00 40.47 86 LEU A O 1
ATOM 643 N N . PHE A 1 87 ? -42.152 20.997 10.002 1.00 40.35 87 PHE A N 1
ATOM 644 C CA . PHE A 1 87 ? -42.283 19.825 10.851 1.00 39.99 87 PHE A CA 1
ATOM 645 C C . PHE A 1 87 ? -43.610 19.772 11.605 1.00 40.30 87 PHE A C 1
ATOM 646 O O . PHE A 1 87 ? -44.354 20.750 11.632 1.00 39.21 87 PHE A O 1
ATOM 654 N N . PHE A 1 88 ? -43.884 18.604 12.202 1.00 40.58 88 PHE A N 1
ATOM 655 C CA . PHE A 1 88 ? -45.025 18.386 13.078 1.00 40.91 88 PHE A CA 1
ATOM 656 C C . PHE A 1 88 ? -44.673 18.609 14.544 1.00 42.02 88 PHE A C 1
ATOM 657 O O . PHE A 1 88 ? -43.657 18.114 15.051 1.00 42.71 88 PHE A O 1
ATOM 665 N N . ASP A 1 89 ? -45.535 19.363 15.210 1.00 43.04 89 ASP A N 1
ATOM 666 C CA . ASP A 1 89 ? -45.635 19.427 16.659 1.00 44.45 89 ASP A CA 1
ATOM 667 C C . ASP A 1 89 ? -45.857 18.083 17.327 1.00 44.99 89 ASP A C 1
ATOM 668 O O . ASP A 1 89 ? -46.341 17.123 16.709 1.00 45.06 89 ASP A O 1
ATOM 673 N N . GLU A 1 90 ? -45.587 18.083 18.630 1.00 45.28 90 GLU A N 1
ATOM 674 C CA . GLU A 1 90 ? -46.043 17.067 19.564 1.00 46.08 90 GLU A CA 1
ATOM 675 C C . GLU A 1 90 ? -47.557 16.830 19.421 1.00 45.20 90 GLU A C 1
ATOM 676 O O . GLU A 1 90 ? -48.058 15.751 19.747 1.00 45.41 90 GLU A O 1
ATOM 682 N N . ASN A 1 91 ? -48.264 17.841 18.913 1.00 44.50 91 ASN A N 1
ATOM 683 C CA . ASN A 1 91 ? -49.721 17.794 18.716 1.00 43.48 91 ASN A CA 1
ATOM 684 C C . ASN A 1 91 ? -50.167 17.668 17.264 1.00 42.69 91 ASN A C 1
ATOM 685 O O . ASN A 1 91 ? -51.357 17.763 16.975 1.00 42.97 91 ASN A O 1
ATOM 690 N N . LYS A 1 92 ? -49.209 17.444 16.366 1.00 41.77 92 LYS A N 1
ATOM 691 C CA . LYS A 1 92 ? -49.454 17.322 14.925 1.00 41.10 92 LYS A CA 1
ATOM 692 C C . LYS A 1 92 ? -49.924 18.626 14.247 1.00 40.26 92 LYS A C 1
ATOM 693 O O . LYS A 1 92 ? -50.592 18.594 13.220 1.00 39.44 92 LYS A O 1
ATOM 699 N N . ASN A 1 93 ? -49.559 19.766 14.834 1.00 40.04 93 ASN A N 1
ATOM 700 C CA . ASN A 1 93 ? -49.632 21.061 14.156 1.00 39.59 93 ASN A CA 1
ATOM 701 C C . ASN A 1 93 ? -48.449 21.165 13.233 1.00 39.39 93 ASN A C 1
ATOM 702 O O . ASN A 1 93 ? -47.347 20.829 13.625 1.00 39.18 93 ASN A O 1
ATOM 707 N N . VAL A 1 94 ? -48.678 21.623 12.008 1.00 39.72 94 VAL A N 1
ATOM 708 C CA . VAL A 1 94 ? -47.605 21.839 11.047 1.00 40.08 94 VAL A CA 1
ATOM 709 C C . VAL A 1 94 ? -46.976 23.183 11.368 1.00 40.71 94 VAL A C 1
ATOM 710 O O . VAL A 1 94 ? -47.678 24.185 11.449 1.00 40.98 94 VAL A O 1
ATOM 714 N N . VAL A 1 95 ? -45.660 23.192 11.581 1.00 40.98 95 VAL A N 1
ATOM 715 C CA . VAL A 1 95 ? -44.925 24.377 12.013 1.00 41.15 95 VAL A CA 1
ATOM 716 C C . VAL A 1 95 ? -43.761 24.644 11.061 1.00 41.69 95 VAL A C 1
ATOM 717 O O . VAL A 1 95 ? -43.122 23.716 10.569 1.00 41.81 95 VAL A O 1
ATOM 721 N N . LEU A 1 96 ? -43.506 25.924 10.798 1.00 42.45 96 LEU A N 1
ATOM 722 C CA . LEU A 1 96 ? -42.342 26.373 10.053 1.00 42.45 96 LEU A CA 1
ATOM 723 C C . LEU A 1 96 ? -41.486 27.240 10.967 1.00 42.10 96 LEU A C 1
ATOM 724 O O . LEU A 1 96 ? -41.919 28.279 11.419 1.00 42.29 96 LEU A O 1
ATOM 729 N N . LYS A 1 97 ? -40.271 26.794 11.245 1.00 42.35 97 LYS A N 1
ATOM 730 C CA . LYS A 1 97 ? -39.398 27.489 12.165 1.00 42.40 97 LYS A CA 1
ATOM 731 C C . LYS A 1 97 ? -38.001 27.635 11.567 1.00 42.83 97 LYS A C 1
ATOM 732 O O . LYS A 1 97 ? -37.513 26.749 10.873 1.00 43.00 97 LYS A O 1
ATOM 738 N N . VAL A 1 98 ? -37.374 28.772 11.824 1.00 43.45 98 VAL A N 1
ATOM 739 C CA . VAL A 1 98 ? -35.985 28.998 11.452 1.00 43.57 98 VAL A CA 1
ATOM 740 C C . VAL A 1 98 ? -35.138 28.630 12.661 1.00 43.64 98 VAL A C 1
ATOM 741 O O . VAL A 1 98 ? -35.219 29.271 13.695 1.00 43.61 98 VAL A O 1
ATOM 745 N N . TYR A 1 99 ? -34.354 27.567 12.529 1.00 44.42 99 TYR A N 1
ATOM 746 C CA . TYR A 1 99 ? -33.455 27.131 13.594 1.00 44.87 99 TYR A CA 1
ATOM 747 C C . TYR A 1 99 ? -32.081 27.764 13.430 1.00 44.59 99 TYR A C 1
ATOM 748 O O . TYR A 1 99 ? -31.468 27.645 12.367 1.00 44.32 99 TYR A O 1
ATOM 757 N N . PRO A 1 100 ? -31.583 28.434 14.492 1.00 44.60 100 PRO A N 1
ATOM 758 C CA . PRO A 1 100 ? -30.296 29.097 14.380 1.00 44.48 100 PRO A CA 1
ATOM 759 C C . PRO A 1 100 ? -29.147 28.106 14.540 1.00 44.22 100 PRO A C 1
ATOM 760 O O . PRO A 1 100 ? -29.352 27.002 15.030 1.00 44.40 100 PRO A O 1
ATOM 764 N N . ASN A 1 101 ? -27.953 28.499 14.106 1.00 44.18 101 ASN A N 1
ATOM 765 C CA . ASN A 1 101 ? -26.727 27.731 14.349 1.00 43.74 101 ASN A CA 1
ATOM 766 C C . ASN A 1 101 ? -26.808 26.285 13.918 1.00 43.30 101 ASN A C 1
ATOM 767 O O . ASN A 1 101 ? -26.505 25.380 14.702 1.00 43.63 101 ASN A O 1
ATOM 772 N N . MET A 1 102 ? -27.199 26.075 12.665 1.00 42.96 102 MET A N 1
ATOM 773 C CA . MET A 1 102 ? -27.374 24.739 12.134 1.00 42.35 102 MET A CA 1
ATOM 774 C C . MET A 1 102 ? -26.261 24.317 11.205 1.00 42.45 102 MET A C 1
ATOM 775 O O . MET A 1 102 ? -25.899 23.146 11.173 1.00 41.99 102 MET A O 1
ATOM 780 N N . THR A 1 103 ? -25.743 25.249 10.412 1.00 42.38 103 THR A N 1
ATOM 781 C CA . THR A 1 103 ? -24.657 24.911 9.482 1.00 42.69 103 THR A CA 1
ATOM 782 C C . THR A 1 103 ? -23.404 25.783 9.716 1.00 41.97 103 THR A C 1
ATOM 783 O O . THR A 1 103 ? -23.510 26.987 9.905 1.00 41.25 103 THR A O 1
ATOM 787 N N . VAL A 1 104 ? -22.227 25.149 9.734 1.00 41.46 104 VAL A N 1
ATOM 788 C CA . VAL A 1 104 ? -20.943 25.860 9.886 1.00 40.12 104 VAL A CA 1
ATOM 789 C C . VAL A 1 104 ? -20.608 26.605 8.599 1.00 40.09 104 VAL A C 1
ATOM 790 O O . VAL A 1 104 ? -20.593 26.009 7.524 1.00 39.70 104 VAL A O 1
ATOM 794 N N . GLU A 1 105 ? -20.360 27.910 8.717 1.00 39.91 105 GLU A N 1
ATOM 795 C CA . GLU A 1 105 ? -19.862 28.720 7.609 1.00 40.06 105 GLU A CA 1
ATOM 796 C C . GLU A 1 105 ? -18.360 28.960 7.696 1.00 40.17 105 GLU A C 1
ATOM 797 O O . GLU A 1 105 ? -17.709 29.021 6.668 1.00 39.80 105 GLU A O 1
ATOM 803 N N . SER A 1 106 ? -17.821 29.115 8.909 1.00 41.25 106 SER A N 1
ATOM 804 C CA . SER A 1 106 ? -16.364 29.233 9.122 1.00 42.21 106 SER A CA 1
ATOM 805 C C . SER A 1 106 ? -15.925 28.682 10.473 1.00 42.50 106 SER A C 1
ATOM 806 O O . SER A 1 106 ? -16.750 28.465 11.356 1.00 42.70 106 SER A O 1
ATOM 809 N N . CYS A 1 107 ? -14.623 28.444 10.611 1.00 42.97 107 CYS A N 1
ATOM 810 C CA . CYS A 1 107 ? -14.059 27.831 11.813 1.00 43.72 107 CYS A CA 1
ATOM 811 C C . CYS A 1 107 ? -12.983 28.748 12.395 1.00 43.15 107 CYS A C 1
ATOM 812 O O . CYS A 1 107 ? -12.399 29.536 11.681 1.00 42.70 107 CYS A O 1
ATOM 815 N N . ALA A 1 108 ? -12.756 28.661 13.700 1.00 43.35 108 ALA A N 1
ATOM 816 C CA . ALA A 1 108 ? -11.713 29.437 14.389 1.00 43.77 108 ALA A CA 1
ATOM 817 C C . ALA A 1 108 ? -11.044 28.591 15.496 1.00 44.09 108 ALA A C 1
ATOM 818 O O . ALA A 1 108 ? -11.577 27.572 15.894 1.00 44.40 108 ALA A O 1
ATOM 820 N N . CYS A 1 109 ? -9.863 28.987 15.960 1.00 45.06 109 CYS A N 1
ATOM 821 C CA . CYS A 1 109 ? -9.201 28.299 17.085 1.00 46.10 109 CYS A CA 1
ATOM 822 C C . CYS A 1 109 ? -9.494 28.981 18.407 1.00 46.44 109 CYS A C 1
ATOM 823 O O . CYS A 1 109 ? -9.182 30.163 18.582 1.00 46.78 109 CYS A O 1
ATOM 826 N N . ARG A 1 110 ? -10.101 28.240 19.336 1.00 46.92 110 ARG A N 1
ATOM 827 C CA . ARG A 1 110 ? -10.625 28.837 20.574 1.00 47.56 110 ARG A CA 1
ATOM 828 C C . ARG A 1 110 ? -10.427 27.982 21.830 1.00 48.44 110 ARG A C 1
ATOM 829 O O . ARG A 1 110 ? -10.281 28.559 22.921 1.00 49.46 110 ARG A O 1
ATOM 838 N N . ILE B 1 3 ? -6.677 13.520 26.190 1.00 67.94 3 ILE B N 1
ATOM 839 C CA . ILE B 1 3 ? -8.138 13.221 26.092 1.00 67.90 3 ILE B CA 1
ATOM 840 C C . ILE B 1 3 ? -8.727 12.964 27.503 1.00 67.50 3 ILE B C 1
ATOM 841 O O . ILE B 1 3 ? -8.621 11.850 28.044 1.00 67.44 3 ILE B O 1
ATOM 846 N N . GLU B 1 4 ? -9.324 14.014 28.086 1.00 66.74 4 GLU B N 1
ATOM 847 C CA . GLU B 1 4 ? -9.957 13.967 29.421 1.00 65.84 4 GLU B CA 1
ATOM 848 C C . GLU B 1 4 ? -11.327 13.237 29.369 1.00 64.79 4 GLU B C 1
ATOM 849 O O . GLU B 1 4 ? -12.217 13.672 28.629 1.00 64.82 4 GLU B O 1
ATOM 855 N N . PRO B 1 5 ? -11.493 12.127 30.145 1.00 63.56 5 PRO B N 1
ATOM 856 C CA . PRO B 1 5 ? -12.734 11.314 30.108 1.00 62.45 5 PRO B CA 1
ATOM 857 C C . PRO B 1 5 ? -13.982 11.891 30.830 1.00 61.07 5 PRO B C 1
ATOM 858 O O . PRO B 1 5 ? -15.103 11.421 30.575 1.00 60.98 5 PRO B O 1
ATOM 862 N N . ARG B 1 6 ? -13.789 12.875 31.716 1.00 59.25 6 ARG B N 1
ATOM 863 C CA . ARG B 1 6 ? -14.904 13.604 32.350 1.00 57.38 6 ARG B CA 1
ATOM 864 C C . ARG B 1 6 ? -15.623 14.491 31.342 1.00 55.68 6 ARG B C 1
ATOM 865 O O . ARG B 1 6 ? -15.123 14.718 30.247 1.00 55.16 6 ARG B O 1
ATOM 873 N N . ASN B 1 7 ? -16.785 15.008 31.735 1.00 53.91 7 ASN B N 1
ATOM 874 C CA . ASN B 1 7 ? -17.531 15.971 30.931 1.00 51.92 7 ASN B CA 1
ATOM 875 C C . ASN B 1 7 ? -16.815 17.301 30.768 1.00 50.65 7 ASN B C 1
ATOM 876 O O . ASN B 1 7 ? -15.947 17.669 31.561 1.00 50.55 7 ASN B O 1
ATOM 881 N N . CYS B 1 8 ? -17.203 18.008 29.717 1.00 48.96 8 CYS B N 1
ATOM 882 C CA . CYS B 1 8 ? -16.666 19.316 29.382 1.00 47.75 8 CYS B CA 1
ATOM 883 C C . CYS B 1 8 ? -16.746 20.271 30.576 1.00 46.54 8 CYS B C 1
ATOM 884 O O . CYS B 1 8 ? -17.843 20.619 31.041 1.00 46.57 8 CYS B O 1
ATOM 887 N N . ALA B 1 9 ? -15.580 20.670 31.080 1.00 44.75 9 ALA B N 1
ATOM 888 C CA . ALA B 1 9 ? -15.524 21.609 32.184 1.00 43.31 9 ALA B CA 1
ATOM 889 C C . ALA B 1 9 ? -14.256 22.445 32.149 1.00 42.66 9 ALA B C 1
ATOM 890 O O . ALA B 1 9 ? -13.340 22.190 31.379 1.00 42.11 9 ALA B O 1
ATOM 892 N N . ARG B 1 10 ? -14.228 23.450 33.007 1.00 41.82 10 ARG B N 1
ATOM 893 C CA . ARG B 1 10 ? -13.153 24.404 33.084 1.00 40.89 10 ARG B CA 1
ATOM 894 C C . ARG B 1 10 ? -12.131 23.832 34.052 1.00 40.56 10 ARG B C 1
ATOM 895 O O . ARG B 1 10 ? -12.492 23.295 35.098 1.00 40.41 10 ARG B O 1
ATOM 903 N N . ARG B 1 11 ? -10.859 23.894 33.668 1.00 40.47 11 ARG B N 1
ATOM 904 C CA . ARG B 1 11 ? -9.762 23.319 34.459 1.00 40.02 11 ARG B CA 1
ATOM 905 C C . ARG B 1 11 ? -8.741 24.390 34.793 1.00 40.27 11 ARG B C 1
ATOM 906 O O . ARG B 1 11 ? -8.610 25.365 34.069 1.00 40.30 11 ARG B O 1
ATOM 914 N N . TYR B 1 12 ? -8.014 24.196 35.888 1.00 40.99 12 TYR B N 1
ATOM 915 C CA . TYR B 1 12 ? -7.017 25.154 36.366 1.00 41.61 12 TYR B CA 1
ATOM 916 C C . TYR B 1 12 ? -5.728 25.223 35.519 1.00 41.28 12 TYR B C 1
ATOM 917 O O . TYR B 1 12 ? -5.120 24.210 35.204 1.00 41.74 12 TYR B O 1
ATOM 926 N N . LEU B 1 13 ? -5.321 26.432 35.162 1.00 40.83 13 LEU B N 1
ATOM 927 C CA . LEU B 1 13 ? -4.023 26.664 34.549 1.00 40.82 13 LEU B CA 1
ATOM 928 C C . LEU B 1 13 ? -3.538 28.045 34.952 1.00 41.09 13 LEU B C 1
ATOM 929 O O . LEU B 1 13 ? -4.197 29.050 34.700 1.00 41.04 13 LEU B O 1
ATOM 934 N N . LYS B 1 14 ? -2.381 28.072 35.600 1.00 41.81 14 LYS B N 1
ATOM 935 C CA . LYS B 1 14 ? -1.693 29.310 35.898 1.00 42.28 14 LYS B CA 1
ATOM 936 C C . LYS B 1 14 ? -0.613 29.528 34.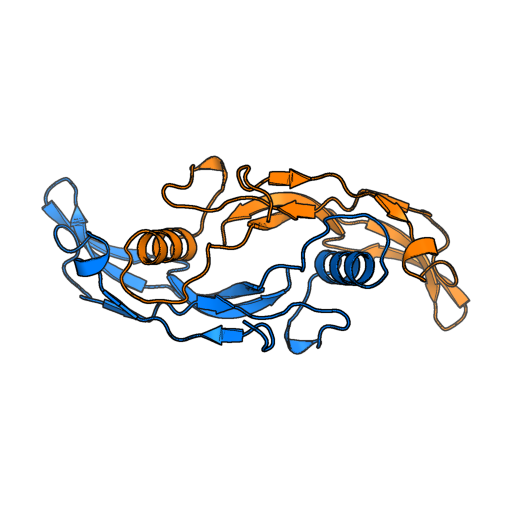833 1.00 42.69 14 LYS B C 1
ATOM 937 O O . LYS B 1 14 ? 0.239 28.673 34.610 1.00 42.39 14 LYS B O 1
ATOM 943 N N . VAL B 1 15 ? -0.688 30.671 34.156 1.00 43.64 15 VAL B N 1
ATOM 944 C CA . VAL B 1 15 ? 0.281 31.042 33.126 1.00 44.40 15 VAL B CA 1
ATOM 945 C C . VAL B 1 15 ? 1.286 32.033 33.710 1.00 45.00 15 VAL B C 1
ATOM 946 O O . VAL B 1 15 ? 0.913 33.103 34.193 1.00 45.03 15 VAL B O 1
ATOM 950 N N . ASP B 1 16 ? 2.555 31.656 33.654 1.00 45.87 16 ASP B N 1
ATOM 951 C CA . ASP B 1 16 ? 3.656 32.507 34.065 1.00 47.00 16 ASP B CA 1
ATOM 952 C C . ASP B 1 16 ? 4.253 33.148 32.818 1.00 47.03 16 ASP B C 1
ATOM 953 O O . ASP B 1 16 ? 4.718 32.444 31.939 1.00 46.96 16 ASP B O 1
ATOM 958 N N . PHE B 1 17 ? 4.239 34.476 32.741 1.00 47.53 17 PHE B N 1
ATOM 959 C CA . PHE B 1 17 ? 4.720 35.201 31.558 1.00 48.38 17 PHE B CA 1
ATOM 960 C C . PHE B 1 17 ? 6.201 34.983 31.220 1.00 49.10 17 PHE B C 1
ATOM 961 O O . PHE B 1 17 ? 6.571 34.983 30.049 1.00 49.18 17 PHE B O 1
ATOM 969 N N . ALA B 1 18 ? 7.037 34.811 32.242 1.00 49.91 18 ALA B N 1
ATOM 970 C CA . ALA B 1 18 ? 8.440 34.421 32.065 1.00 50.83 18 ALA B CA 1
ATOM 971 C C . ALA B 1 18 ? 8.593 33.031 31.413 1.00 51.55 18 ALA B C 1
ATOM 972 O O . ALA B 1 18 ? 9.584 32.756 30.733 1.00 51.65 18 ALA B O 1
ATOM 974 N N . ASP B 1 19 ? 7.602 32.169 31.626 1.00 52.31 19 ASP B N 1
ATOM 975 C CA . ASP B 1 19 ? 7.588 30.822 31.066 1.00 53.22 19 ASP B CA 1
ATOM 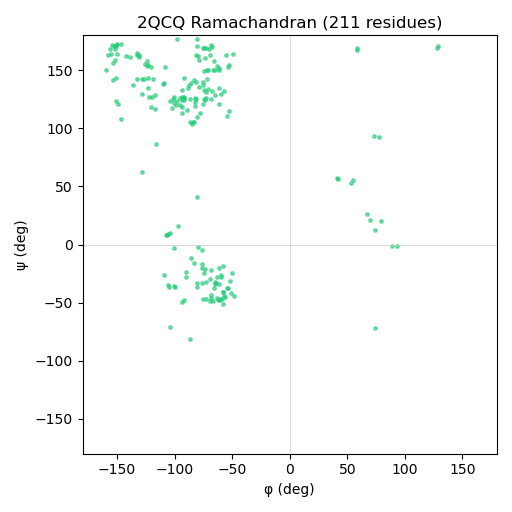976 C C . ASP B 1 19 ? 7.068 30.745 29.624 1.00 53.79 19 ASP B C 1
ATOM 977 O O . ASP B 1 19 ? 7.258 29.719 28.964 1.00 54.38 19 ASP B O 1
ATOM 982 N N . ILE B 1 20 ? 6.394 31.795 29.144 1.00 54.01 20 ILE B N 1
ATOM 983 C CA . ILE B 1 20 ? 5.998 31.875 27.725 1.00 54.13 20 ILE B CA 1
ATOM 984 C C . ILE B 1 20 ? 6.847 32.861 26.910 1.00 54.69 20 ILE B C 1
ATOM 985 O O . ILE B 1 20 ? 6.539 33.157 25.759 1.00 54.80 20 ILE B O 1
ATOM 990 N N . GLY B 1 21 ? 7.918 33.358 27.519 1.00 55.25 21 GLY B N 1
ATOM 991 C CA . GLY B 1 21 ? 8.854 34.265 26.857 1.00 56.37 21 GLY B CA 1
ATOM 992 C C . GLY B 1 21 ? 8.431 35.724 26.738 1.00 56.96 21 GLY B C 1
ATOM 993 O O . GLY B 1 21 ? 8.978 36.461 25.912 1.00 57.24 21 GLY B O 1
ATOM 994 N N . TRP B 1 22 ? 7.479 36.154 27.566 1.00 57.20 22 TRP B N 1
ATOM 995 C CA . TRP B 1 22 ? 6.972 37.528 27.502 1.00 57.37 22 TRP B CA 1
ATOM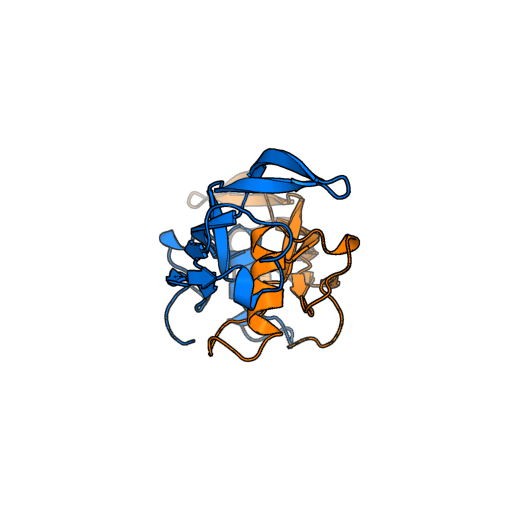 996 C C . TRP B 1 22 ? 7.487 38.462 28.613 1.00 57.68 22 TRP B C 1
ATOM 997 O O . TRP B 1 22 ? 7.002 39.576 28.744 1.00 57.86 22 TRP B O 1
ATOM 1008 N N . SER B 1 23 ? 8.478 38.027 29.386 1.00 58.22 23 SER B N 1
ATOM 1009 C CA . SER B 1 23 ? 8.952 38.804 30.539 1.00 58.54 23 SER B CA 1
ATOM 1010 C C . SER B 1 23 ? 9.791 40.041 30.184 1.00 58.85 23 SER B C 1
ATOM 1011 O O . SER B 1 23 ? 9.851 40.988 30.985 1.00 58.97 23 SER B O 1
ATOM 1014 N N . GLU B 1 24 ? 10.427 40.031 29.003 1.00 58.81 24 GLU B N 1
ATOM 1015 C CA . GLU B 1 24 ? 11.116 41.213 28.433 1.00 58.98 24 GLU B CA 1
ATOM 1016 C C . GLU B 1 24 ? 10.263 42.499 28.455 1.00 58.08 24 GLU B C 1
ATOM 1017 O O . GLU B 1 24 ? 10.765 43.572 28.816 1.00 58.18 24 GLU B O 1
ATOM 1023 N N . TRP B 1 25 ? 8.988 42.371 28.063 1.00 56.78 25 TRP B N 1
ATOM 1024 C CA . TRP B 1 25 ? 8.081 43.510 27.904 1.00 55.41 25 TRP B CA 1
ATOM 1025 C C . TRP B 1 25 ? 6.947 43.654 28.949 1.00 53.68 25 TRP B C 1
ATOM 1026 O O . TRP B 1 25 ? 6.496 44.758 29.194 1.00 52.76 25 TRP B O 1
ATOM 1037 N N . ILE B 1 26 ? 6.507 42.564 29.577 1.00 51.80 26 ILE B N 1
ATOM 1038 C CA . ILE B 1 26 ? 5.459 42.647 30.613 1.00 50.06 26 ILE B CA 1
ATOM 1039 C C . ILE B 1 26 ? 6.021 43.032 31.980 1.00 48.88 26 ILE B C 1
ATOM 1040 O O . ILE B 1 26 ? 6.956 42.407 32.447 1.00 49.30 26 ILE B O 1
ATOM 1045 N N . ILE B 1 27 ? 5.464 44.080 32.590 1.00 47.29 27 ILE B N 1
ATOM 1046 C CA . ILE B 1 27 ? 5.890 44.575 33.905 1.00 45.87 27 ILE B CA 1
ATOM 1047 C C . ILE B 1 27 ? 5.034 43.950 35.024 1.00 45.80 27 ILE B C 1
ATOM 1048 O O . ILE B 1 27 ? 5.559 43.439 36.020 1.00 45.90 27 ILE B O 1
ATOM 1053 N N . SER B 1 28 ? 3.716 43.996 34.850 1.00 45.21 28 SER B N 1
ATOM 1054 C CA . SER B 1 28 ? 2.783 43.442 35.821 1.00 44.94 28 SER B CA 1
ATOM 1055 C C . SER B 1 28 ? 1.495 42.981 35.132 1.00 43.93 28 SER B C 1
ATOM 1056 O O . SER B 1 28 ? 1.053 43.628 34.189 1.00 43.85 28 SER B O 1
ATOM 1059 N N . PRO B 1 29 ? 0.884 41.860 35.593 1.00 43.71 29 PRO B N 1
ATOM 1060 C CA . PRO B 1 29 ? 1.350 40.955 36.642 1.00 43.13 29 PRO B CA 1
ATOM 1061 C C . PRO B 1 29 ? 2.384 39.991 36.074 1.00 42.91 29 PRO B C 1
ATOM 1062 O O . PRO B 1 29 ? 2.659 40.022 34.873 1.00 43.25 29 PRO B O 1
ATOM 1066 N N . LYS B 1 30 ? 2.948 39.143 36.919 1.00 42.62 30 LYS B N 1
ATOM 1067 C CA . LYS B 1 30 ? 3.966 38.201 36.477 1.00 42.93 30 LYS B CA 1
ATOM 1068 C C . LYS B 1 30 ? 3.346 36.888 36.034 1.00 42.49 30 LYS B C 1
ATOM 1069 O O . LYS B 1 30 ? 3.939 36.137 35.263 1.00 41.86 30 LYS B O 1
ATOM 1075 N N . SER B 1 31 ? 2.146 36.626 36.546 1.00 42.58 31 SER B N 1
ATOM 1076 C CA . SER B 1 31 ? 1.341 35.491 36.135 1.00 42.78 31 SER B CA 1
ATOM 1077 C C . SER B 1 31 ? -0.135 35.777 36.316 1.00 42.74 31 SER B C 1
ATOM 1078 O O . SER B 1 31 ? -0.528 36.777 36.934 1.00 42.94 31 SER B O 1
ATOM 1081 N N . PHE B 1 32 ? -0.950 34.903 35.739 1.00 42.31 32 PHE B N 1
ATOM 1082 C CA . PHE B 1 32 ? -2.393 35.012 35.852 1.00 42.13 32 PHE B CA 1
ATOM 1083 C C . PHE B 1 32 ? -2.998 33.639 35.693 1.00 41.76 32 PHE B C 1
ATOM 1084 O O . PHE B 1 32 ? -2.389 32.745 35.105 1.00 40.88 32 PHE B O 1
ATOM 1092 N N . ASP B 1 33 ? -4.193 33.470 36.238 1.00 41.96 33 ASP B N 1
ATOM 1093 C CA . ASP B 1 33 ? -4.887 32.201 36.105 1.00 42.40 33 ASP B CA 1
ATOM 1094 C C . ASP B 1 33 ? -5.657 32.227 34.812 1.00 41.48 33 ASP B C 1
ATOM 1095 O O . ASP B 1 33 ? -6.671 32.905 34.705 1.00 41.84 33 ASP B O 1
ATOM 1100 N N . ALA B 1 34 ? -5.147 31.508 33.816 1.00 41.08 34 ALA B N 1
ATOM 1101 C CA . ALA B 1 34 ? -5.772 31.461 32.487 1.00 40.23 34 ALA B CA 1
ATOM 1102 C C . ALA B 1 34 ? -6.958 30.487 32.444 1.00 39.77 34 ALA B C 1
ATOM 1103 O O . ALA B 1 34 ? -7.966 30.760 31.793 1.00 40.20 34 ALA B O 1
ATOM 1105 N N . TYR B 1 35 ? -6.830 29.370 33.163 1.00 39.31 35 TYR B N 1
ATOM 1106 C CA . TYR B 1 35 ? -7.710 28.194 33.045 1.00 38.82 35 TYR B CA 1
ATOM 1107 C C . TYR B 1 35 ? -7.694 27.663 31.617 1.00 38.95 35 TYR B C 1
ATOM 1108 O O . TYR B 1 35 ? -7.130 28.301 30.719 1.00 38.76 35 TYR B O 1
ATOM 1117 N N . TYR B 1 36 ? -8.269 26.481 31.411 1.00 38.96 36 TYR B N 1
ATOM 1118 C CA . TYR B 1 36 ? -8.550 25.979 30.058 1.00 39.32 36 TYR B CA 1
ATOM 1119 C C . TYR B 1 36 ? -9.774 25.066 30.111 1.00 39.42 36 TYR B C 1
ATOM 1120 O O . TYR B 1 36 ? -10.250 24.757 31.194 1.00 39.06 36 TYR B O 1
ATOM 1129 N N . CYS B 1 37 ? -10.284 24.659 28.949 1.00 40.50 37 CYS B N 1
ATOM 1130 C CA . CYS B 1 37 ? -11.415 23.718 28.848 1.00 41.05 37 CYS B CA 1
ATOM 1131 C C . CYS B 1 37 ? -10.968 22.378 28.339 1.00 40.75 37 CYS B C 1
ATOM 1132 O O . CYS B 1 37 ? -10.170 22.308 27.405 1.00 40.85 37 CYS B O 1
ATOM 1135 N N . SER B 1 38 ? -11.504 21.316 28.936 1.00 40.96 38 SER B N 1
ATOM 1136 C CA . SER B 1 38 ? -11.392 19.958 28.390 1.00 40.88 38 SER B CA 1
ATOM 1137 C C . SER B 1 38 ? -12.525 19.056 28.861 1.00 41.20 38 SER B C 1
ATOM 1138 O O . SER B 1 38 ? -13.221 19.363 29.837 1.00 41.32 38 SER B O 1
ATOM 1141 N N . GLY B 1 39 ? -12.705 17.934 28.170 1.00 41.24 39 GLY B N 1
ATOM 1142 C CA . GLY B 1 39 ? -13.718 16.977 28.559 1.00 41.61 39 GLY B CA 1
ATOM 1143 C C . GLY B 1 39 ? -14.668 16.564 27.454 1.00 42.11 39 GLY B C 1
ATOM 1144 O O . GLY B 1 39 ? -14.694 17.174 26.384 1.00 41.81 39 GLY B O 1
ATOM 1145 N N . ALA B 1 40 ? -15.458 15.525 27.741 1.00 42.92 40 ALA B N 1
ATOM 1146 C CA . ALA B 1 40 ? -16.345 14.891 26.774 1.00 43.66 40 ALA B CA 1
ATOM 1147 C C . ALA B 1 40 ? -17.547 15.750 26.434 1.00 44.41 40 ALA B C 1
ATOM 1148 O O . ALA B 1 40 ? -18.096 16.437 27.305 1.00 44.69 40 ALA B O 1
ATOM 1150 N N . CYS B 1 41 ? -17.928 15.700 25.150 1.00 45.43 41 CYS B N 1
ATOM 1151 C CA . CYS B 1 41 ? -19.154 16.299 24.593 1.00 45.75 41 CYS B CA 1
ATOM 1152 C C . CYS B 1 41 ? -19.888 15.218 23.796 1.00 46.43 41 CYS B C 1
ATOM 1153 O O . CYS B 1 41 ? -20.057 15.326 22.582 1.00 46.28 41 CYS B O 1
ATOM 1156 N N . GLN B 1 42 ? -20.307 14.158 24.475 1.00 47.49 42 GLN B N 1
ATOM 1157 C CA . GLN B 1 42 ? -20.917 13.036 23.764 1.00 48.47 42 GLN B CA 1
ATOM 1158 C C . GLN B 1 42 ? -22.421 12.920 23.988 1.00 48.51 42 GLN B C 1
ATOM 1159 O O . GLN B 1 42 ? -22.938 13.363 25.015 1.00 48.19 42 GLN B O 1
ATOM 1165 N N . PHE B 1 43 ? -23.105 12.338 23.002 1.00 49.09 43 PHE B N 1
ATOM 1166 C CA . PHE B 1 43 ? -24.549 12.124 23.058 1.00 50.15 43 PHE B CA 1
ATOM 1167 C C . PHE B 1 43 ? -24.944 11.142 24.170 1.00 50.55 43 PHE B C 1
ATOM 1168 O O . PHE B 1 43 ? -24.390 10.037 24.234 1.00 50.67 43 PHE B O 1
ATOM 1176 N N . PRO B 1 44 ? -25.911 11.532 25.041 1.00 51.07 44 PRO B N 1
ATOM 1177 C CA . PRO B 1 44 ? -26.624 12.816 25.063 1.00 51.25 44 PRO B CA 1
ATOM 1178 C C . PRO B 1 44 ? -25.984 13.845 26.001 1.00 51.53 44 PRO B C 1
ATOM 1179 O O . PRO B 1 44 ? -25.750 13.549 27.179 1.00 51.91 44 PRO B O 1
ATOM 1183 N N . MET B 1 45 ? -25.704 15.038 25.479 1.00 51.58 45 MET B N 1
ATOM 1184 C CA . MET B 1 45 ? -25.098 16.103 26.275 1.00 51.65 45 MET B CA 1
ATOM 1185 C C . MET B 1 45 ? -26.123 16.724 27.224 1.00 51.70 45 MET B C 1
ATOM 1186 O O . MET B 1 45 ? -27.244 17.031 26.811 1.00 51.52 45 MET B O 1
ATOM 1191 N N . PRO B 1 46 ? -25.744 16.892 28.505 1.00 51.86 46 PRO B N 1
ATOM 1192 C CA . PRO B 1 46 ? -26.600 17.601 29.449 1.00 52.02 46 PRO B CA 1
ATOM 1193 C C . PRO B 1 46 ? -26.795 19.054 29.033 1.00 51.99 46 PRO B C 1
ATOM 1194 O O . PRO B 1 46 ? -25.937 19.619 28.355 1.00 52.09 46 PRO B O 1
ATOM 1198 N N . LYS B 1 47 ? -27.913 19.644 29.443 1.00 52.03 47 LYS B N 1
ATOM 1199 C CA . LYS B 1 47 ? -28.216 21.044 29.151 1.00 52.24 47 LYS B CA 1
ATOM 1200 C C . LYS B 1 47 ? -27.180 22.024 29.693 1.00 51.76 47 LYS B C 1
ATOM 1201 O O . LYS B 1 47 ? -27.015 23.110 29.136 1.00 51.92 47 LYS B O 1
ATOM 1207 N N . SER B 1 48 ? -26.475 21.634 30.757 1.00 51.28 48 SER B N 1
ATOM 1208 C CA . SER B 1 48 ? -25.466 22.500 31.395 1.00 50.80 48 SER B CA 1
ATOM 1209 C C . SER B 1 48 ? -24.229 22.736 30.527 1.00 50.46 48 SER B C 1
ATOM 1210 O O . SER B 1 48 ? -23.507 23.723 30.729 1.00 50.74 48 SER B O 1
ATOM 1213 N N . LEU B 1 49 ? -23.994 21.835 29.570 1.00 49.51 49 LEU B N 1
ATOM 1214 C CA . LEU B 1 49 ? -22.894 21.969 28.616 1.00 48.44 49 LEU B CA 1
ATOM 1215 C C . LEU B 1 49 ? -23.232 22.948 27.483 1.00 47.76 49 LEU B C 1
ATOM 1216 O O . LEU B 1 49 ? -22.402 23.189 26.612 1.00 47.86 49 LEU B O 1
ATOM 1221 N N . LYS B 1 50 ? -24.457 23.487 27.502 1.00 46.87 50 LYS B N 1
ATOM 1222 C CA . LYS B 1 50 ? -24.963 24.479 26.532 1.00 45.80 50 LYS B CA 1
ATOM 1223 C C . LYS B 1 50 ? -24.568 24.229 25.066 1.00 44.51 50 LYS B C 1
ATOM 1224 O O . LYS B 1 50 ? -23.957 25.106 24.446 1.00 44.39 50 LYS B O 1
ATOM 1230 N N . PRO B 1 51 ? -24.914 23.041 24.502 1.00 42.97 51 PRO B N 1
ATOM 1231 C CA . PRO B 1 51 ? -24.526 22.815 23.111 1.00 41.58 51 PRO B CA 1
ATOM 1232 C C . PRO B 1 51 ? -25.340 23.686 22.174 1.00 41.14 51 PRO B C 1
ATOM 1233 O O . PRO B 1 51 ? -26.482 24.019 22.497 1.00 41.69 51 PRO B O 1
ATOM 1237 N N . SER B 1 52 ? -24.761 24.071 21.038 1.00 40.21 52 SER B N 1
ATOM 1238 C CA . SER B 1 52 ? -25.515 24.720 19.961 1.00 39.13 52 SER B CA 1
ATOM 1239 C C . SER B 1 52 ? -26.348 23.666 19.243 1.00 38.64 52 SER B C 1
ATOM 1240 O O . SER B 1 52 ? -26.175 22.475 19.470 1.00 38.80 52 SER B O 1
ATOM 1243 N N . ASN B 1 53 ? -27.260 24.087 18.379 1.00 38.27 53 ASN B N 1
ATOM 1244 C CA . ASN B 1 53 ? -28.015 23.128 17.588 1.00 37.12 53 ASN B CA 1
ATOM 1245 C C . ASN B 1 53 ? -27.071 22.240 16.779 1.00 37.05 53 ASN B C 1
ATOM 1246 O O . ASN B 1 53 ? -27.244 21.019 16.722 1.00 36.81 53 ASN B O 1
ATOM 1251 N N . HIS B 1 54 ? -26.061 22.861 16.171 1.00 37.02 54 HIS B N 1
ATOM 1252 C CA . HIS B 1 54 ? -25.056 22.128 15.409 1.00 36.55 54 HIS B CA 1
ATOM 1253 C C . HIS B 1 54 ? -24.322 21.031 16.199 1.00 35.93 54 HIS B C 1
ATOM 1254 O O . HIS B 1 54 ? -24.140 19.932 15.699 1.00 35.66 54 HIS B O 1
ATOM 1261 N N . ALA B 1 55 ? -23.898 21.341 17.420 1.00 36.29 55 ALA B N 1
ATOM 1262 C CA . ALA B 1 55 ? -23.177 20.401 18.275 1.00 36.65 55 ALA B CA 1
ATOM 1263 C C . ALA B 1 55 ? -24.054 19.216 18.680 1.00 37.43 55 ALA B C 1
ATOM 1264 O O . ALA B 1 55 ? -23.578 18.085 18.779 1.00 38.00 55 ALA B O 1
ATOM 1266 N N . THR B 1 56 ? -25.333 19.482 18.923 1.00 37.80 56 THR B N 1
ATOM 1267 C CA . THR B 1 56 ? -26.312 18.437 19.223 1.00 38.10 56 THR B CA 1
ATOM 1268 C C . THR B 1 56 ? -26.396 17.487 18.045 1.00 37.92 56 THR B C 1
ATOM 1269 O O . THR B 1 56 ? -26.341 16.277 18.211 1.00 38.63 56 THR B O 1
ATOM 1273 N N . ILE B 1 57 ? -26.489 18.040 16.848 1.00 38.00 57 ILE B N 1
ATOM 1274 C CA . ILE B 1 57 ? -26.563 17.230 15.639 1.00 38.36 57 ILE B CA 1
ATOM 1275 C C . ILE B 1 57 ? -25.273 16.446 15.359 1.00 38.59 57 ILE B C 1
ATOM 1276 O O . ILE B 1 57 ? -25.327 15.249 15.098 1.00 39.06 57 ILE B O 1
ATOM 1281 N N . GLN B 1 58 ? -24.126 17.127 15.412 1.00 38.93 58 GLN B N 1
ATOM 1282 C CA . GLN B 1 58 ? -22.807 16.493 15.280 1.00 38.76 58 GLN B CA 1
ATOM 1283 C C . GLN B 1 58 ? -22.610 15.293 16.215 1.00 38.92 58 GLN B C 1
ATOM 1284 O O . GLN B 1 58 ? -22.056 14.261 15.806 1.00 38.64 58 GLN B O 1
ATOM 1290 N N . SER B 1 59 ? -23.074 15.431 17.458 1.00 39.15 59 SER B N 1
ATOM 1291 C CA . SER B 1 59 ? -22.951 14.376 18.457 1.00 39.45 59 SER B CA 1
ATOM 1292 C C . SER B 1 59 ? -23.827 13.158 18.172 1.00 39.54 59 SER B C 1
ATOM 1293 O O . SER B 1 59 ? -23.470 12.037 18.556 1.00 39.93 59 SER B O 1
ATOM 1296 N N . ILE B 1 60 ? -24.969 13.374 17.513 1.00 39.42 60 ILE B N 1
ATOM 1297 C CA . ILE B 1 60 ? -25.865 12.276 17.111 1.00 38.90 60 ILE B CA 1
ATOM 1298 C C . ILE B 1 60 ? -25.285 11.532 15.900 1.00 38.94 60 ILE B C 1
ATOM 1299 O O . ILE B 1 60 ? -25.230 10.308 15.895 1.00 38.96 60 ILE B O 1
ATOM 1304 N N . VAL B 1 61 ? -24.843 12.277 14.888 1.00 39.18 61 VAL B N 1
ATOM 1305 C CA . VAL B 1 61 ? -24.133 11.712 13.738 1.00 39.38 61 VAL B CA 1
ATOM 1306 C C . VAL B 1 61 ? -22.922 10.861 14.162 1.00 40.23 61 VAL B C 1
ATOM 1307 O O . VAL B 1 61 ? -22.636 9.826 13.543 1.00 39.78 61 VAL B O 1
ATOM 1311 N N . ARG B 1 62 ? -22.222 11.298 15.213 1.00 41.19 62 ARG B N 1
ATOM 1312 C CA . ARG B 1 62 ? -21.117 10.529 15.786 1.00 42.34 62 ARG B CA 1
ATOM 1313 C C . ARG B 1 62 ? -21.565 9.226 16.492 1.00 43.25 62 ARG B C 1
ATOM 1314 O O . ARG B 1 62 ? -20.962 8.171 16.276 1.00 43.21 62 ARG B O 1
ATOM 1322 N N . ALA B 1 63 ? -22.608 9.318 17.323 1.00 44.44 63 ALA B N 1
ATOM 1323 C CA . ALA B 1 63 ? -23.156 8.196 18.090 1.00 45.81 63 ALA B CA 1
ATOM 1324 C C . ALA B 1 63 ? -23.635 7.020 17.212 1.00 47.11 63 ALA B C 1
ATOM 1325 O O . ALA B 1 63 ? -23.331 5.860 17.499 1.00 46.94 63 ALA B O 1
ATOM 1327 N N . VAL B 1 64 ? -24.389 7.341 16.159 1.00 48.84 64 VAL B N 1
ATOM 1328 C CA . VAL B 1 64 ? -24.696 6.430 15.043 1.00 50.34 64 VAL B CA 1
ATOM 1329 C C . VAL B 1 64 ? -23.416 6.165 14.233 1.00 51.35 64 VAL B C 1
ATOM 1330 O O . VAL B 1 64 ? -22.765 7.097 13.779 1.00 51.78 64 VAL B O 1
ATOM 1334 N N . GLY B 1 65 ? -23.049 4.904 14.044 1.00 52.62 65 GLY B N 1
ATOM 1335 C CA . GLY B 1 65 ? -21.814 4.577 13.308 1.00 53.84 65 GLY B CA 1
ATOM 1336 C C . GLY B 1 65 ? -21.660 5.234 11.935 1.00 54.39 65 GLY B C 1
ATOM 1337 O O . GLY B 1 65 ? -20.535 5.526 11.502 1.00 54.46 65 GLY B O 1
ATOM 1338 N N . VAL B 1 66 ? -22.797 5.466 11.267 1.00 54.84 66 VAL B N 1
ATOM 1339 C CA . VAL B 1 66 ? -22.856 5.998 9.892 1.00 55.27 66 VAL B CA 1
ATOM 1340 C C . VAL B 1 66 ? -22.141 7.362 9.747 1.00 55.25 66 VAL B C 1
ATOM 1341 O O . VAL B 1 66 ? -22.360 8.285 10.547 1.00 55.39 66 VAL B O 1
ATOM 1345 N N . VAL B 1 67 ? -21.302 7.464 8.711 1.00 54.96 67 VAL B N 1
ATOM 1346 C CA . VAL B 1 67 ? -20.374 8.598 8.470 1.00 54.25 67 VAL B CA 1
ATOM 1347 C C . VAL B 1 67 ? -19.124 8.527 9.367 1.00 53.96 67 VAL B C 1
ATOM 1348 O O . VAL B 1 67 ? -19.141 9.008 10.507 1.00 54.13 67 VAL B O 1
ATOM 1352 N N . PRO B 1 68 ? -18.045 7.898 8.857 1.00 53.52 68 PRO B N 1
ATOM 1353 C CA . PRO B 1 68 ? -16.737 7.844 9.525 1.00 52.85 68 PRO B CA 1
ATOM 1354 C C . PRO B 1 68 ? -16.054 9.197 9.675 1.00 51.91 68 PRO B C 1
ATOM 1355 O O . PRO B 1 68 ? -16.259 10.095 8.856 1.00 51.97 68 PRO B O 1
ATOM 1359 N N . GLY B 1 69 ? -15.251 9.330 10.726 1.00 50.82 69 GLY B N 1
ATOM 1360 C CA . GLY B 1 69 ? -14.371 10.483 10.891 1.00 49.40 69 GLY B CA 1
ATOM 1361 C C . GLY B 1 69 ? -14.921 11.706 11.608 1.00 48.53 69 GLY B C 1
ATOM 1362 O O . GLY B 1 69 ? -14.191 12.691 11.790 1.00 48.54 69 GLY B O 1
ATOM 1363 N N . ILE B 1 70 ? -16.193 11.657 12.017 1.00 47.13 70 ILE B N 1
ATOM 1364 C CA . ILE B 1 70 ? -16.841 12.793 12.682 1.00 45.58 70 ILE B CA 1
ATOM 1365 C C . ILE B 1 70 ? -16.382 12.856 14.140 1.00 45.05 70 ILE B C 1
ATOM 1366 O O . ILE B 1 70 ? -16.707 11.957 14.913 1.00 45.11 70 ILE B O 1
ATOM 1371 N N . PRO B 1 71 ? -15.621 13.910 14.516 1.00 44.40 71 PRO B N 1
ATOM 1372 C CA . PRO B 1 71 ? -15.173 14.080 15.903 1.00 43.91 71 PRO B CA 1
ATOM 1373 C C . PRO B 1 71 ? -16.304 14.510 16.835 1.00 43.83 71 PRO B C 1
ATOM 1374 O O . PRO B 1 71 ? -17.385 14.847 16.354 1.00 43.66 71 PRO B O 1
ATOM 1378 N N . GLU B 1 72 ? -16.059 14.478 18.149 1.00 43.71 72 GLU B N 1
ATOM 1379 C CA . GLU B 1 72 ? -16.968 15.056 19.152 1.00 43.92 72 GLU B CA 1
ATOM 1380 C C . GLU B 1 72 ? -17.009 16.582 19.008 1.00 43.70 72 GLU B C 1
ATOM 1381 O O . GLU B 1 72 ? -16.008 17.187 18.591 1.00 43.85 72 GLU B O 1
ATOM 1387 N N . PRO B 1 73 ? -18.155 17.225 19.346 1.00 43.68 73 PRO B N 1
ATOM 1388 C CA . PRO B 1 73 ? -18.104 18.688 19.488 1.00 43.76 73 PRO B CA 1
ATOM 1389 C C . PRO B 1 73 ? -16.994 19.110 20.450 1.00 44.59 73 PRO B C 1
ATOM 1390 O O . PRO B 1 73 ? -16.606 18.355 21.341 1.00 44.70 73 PRO B O 1
ATOM 1394 N N . CYS B 1 74 ? -16.471 20.306 20.270 1.00 45.64 74 CYS B N 1
ATOM 1395 C CA . CYS B 1 74 ? -15.298 20.692 21.015 1.00 47.15 74 CYS B CA 1
ATOM 1396 C C . CYS B 1 74 ? -15.683 21.388 22.306 1.00 46.36 74 CYS B C 1
ATOM 1397 O O . CYS B 1 74 ? -16.667 22.113 22.348 1.00 46.15 74 CYS B O 1
ATOM 1400 N N . CYS B 1 75 ? -14.916 21.133 23.358 1.00 46.13 75 CYS B N 1
ATOM 1401 C CA . CYS B 1 75 ? -15.086 21.817 24.628 1.00 46.06 75 CYS B CA 1
ATOM 1402 C C . CYS B 1 75 ? -14.321 23.153 24.615 1.00 45.90 75 CYS B C 1
ATOM 1403 O O . CYS B 1 75 ? -13.111 23.182 24.712 1.00 46.34 75 CYS B O 1
ATOM 1406 N N . VAL B 1 76 ? -15.050 24.255 24.464 1.00 46.26 76 VAL B N 1
ATOM 1407 C CA . VAL B 1 76 ? -14.464 25.589 24.277 1.00 46.31 76 VAL B CA 1
ATOM 1408 C C . VAL B 1 76 ? -14.959 26.570 25.313 1.00 46.54 76 VAL B C 1
ATOM 1409 O O . VAL B 1 76 ? -16.021 26.345 25.889 1.00 46.12 76 VAL B O 1
ATOM 1413 N N . PRO B 1 77 ? -14.191 27.667 25.554 1.00 47.23 77 PRO B N 1
ATOM 1414 C CA . PRO B 1 77 ? -14.611 28.750 26.443 1.00 47.82 77 PRO B CA 1
ATOM 1415 C C . PRO B 1 77 ? -15.884 29.449 25.976 1.00 48.90 77 PRO B C 1
ATOM 1416 O O . PRO B 1 77 ? -15.926 29.969 24.862 1.00 49.65 77 PRO B O 1
ATOM 1420 N N . GLU B 1 78 ? -16.912 29.426 26.818 1.00 49.96 78 GLU B N 1
ATOM 1421 C CA . GLU B 1 78 ? -18.126 30.176 26.586 1.00 51.43 78 GLU B CA 1
ATOM 1422 C C . GLU B 1 78 ? -17.906 31.585 27.159 1.00 51.89 78 GLU B C 1
ATOM 1423 O O . GLU B 1 78 ? -17.546 32.486 26.410 1.00 53.21 78 GLU B O 1
ATOM 1429 N N . LYS B 1 79 ? -18.058 31.783 28.467 1.00 51.54 79 LYS B N 1
ATOM 1430 C CA . LYS B 1 79 ? -17.736 33.0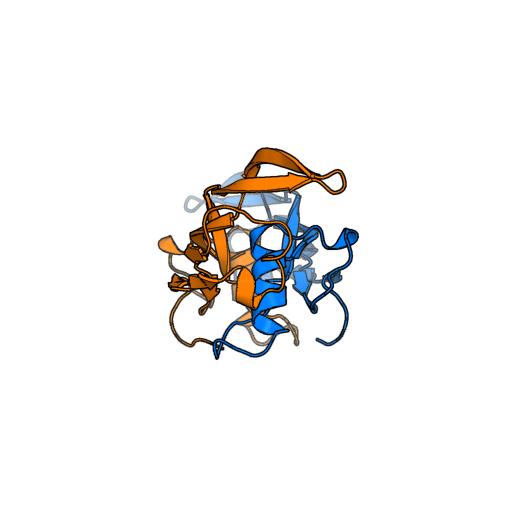76 29.068 1.00 51.54 79 LYS B CA 1
ATOM 1431 C C . LYS B 1 79 ? -16.226 33.233 29.336 1.00 50.58 79 LYS B C 1
ATOM 1432 O O . LYS B 1 79 ? -15.544 32.286 29.730 1.00 49.52 79 LYS B O 1
ATOM 1438 N N . MET B 1 80 ? -15.725 34.436 29.076 1.00 50.15 80 MET B N 1
ATOM 1439 C CA . MET B 1 80 ? -14.326 34.795 29.281 1.00 50.55 80 MET B CA 1
ATOM 1440 C C . MET B 1 80 ? -14.193 36.103 30.057 1.00 49.68 80 MET B C 1
ATOM 1441 O O . MET B 1 80 ? -15.152 36.863 30.187 1.00 49.53 80 MET B O 1
ATOM 1446 N N . SER B 1 81 ? -13.019 36.337 30.634 1.00 49.08 81 SER B N 1
ATOM 1447 C CA . SER B 1 81 ? -12.738 37.631 31.230 1.00 47.87 81 SER B CA 1
ATOM 1448 C C . SER B 1 81 ? -11.393 38.185 30.770 1.00 47.03 81 SER B C 1
ATOM 1449 O O . SER B 1 81 ? -10.568 37.476 30.205 1.00 45.76 81 SER B O 1
ATOM 1452 N N . SER B 1 82 ? -11.217 39.480 30.970 1.00 46.92 82 SER B N 1
ATOM 1453 C CA . SER B 1 82 ? -10.075 40.199 30.436 1.00 47.18 82 SER B CA 1
ATOM 1454 C C . SER B 1 82 ? -8.980 40.351 31.479 1.00 46.51 82 SER B C 1
ATOM 1455 O O . SER B 1 82 ? -9.156 39.937 32.623 1.00 46.47 82 SER B O 1
ATOM 1458 N N . LEU B 1 83 ? -7.850 40.930 31.089 1.00 31.29 83 LEU B N 1
ATOM 1459 C CA . LEU B 1 83 ? -6.655 40.879 31.921 1.00 43.28 83 LEU B CA 1
ATOM 1460 C C . LEU B 1 83 ? -5.826 42.148 31.777 1.00 43.36 83 LEU B C 1
ATOM 1461 O O . LEU B 1 83 ? -5.189 42.368 30.746 1.00 43.55 83 LEU B O 1
ATOM 1466 N N . SER B 1 84 ? -5.834 42.983 32.811 1.00 43.46 84 SER B N 1
ATOM 1467 C CA . SER B 1 84 ? -5.111 44.257 32.751 1.00 43.44 84 SER B CA 1
ATOM 1468 C C . SER B 1 84 ? -3.627 43.986 32.857 1.00 42.96 84 SER B C 1
ATOM 1469 O O . SER B 1 84 ? -3.182 43.344 33.803 1.00 43.75 84 SER B O 1
ATOM 1472 N N . ILE B 1 85 ? -2.876 44.457 31.868 1.00 42.27 85 ILE B N 1
ATOM 1473 C CA . ILE B 1 85 ? -1.445 44.235 31.798 1.00 41.75 85 ILE B CA 1
ATOM 1474 C C . ILE B 1 85 ? -0.715 45.579 31.752 1.00 41.34 85 ILE B C 1
ATOM 1475 O O . ILE B 1 85 ? -1.030 46.424 30.922 1.00 41.52 85 ILE B O 1
ATOM 1480 N N . LEU B 1 86 ? 0.245 45.766 32.655 1.00 40.92 86 LEU B N 1
ATOM 1481 C CA . LEU B 1 86 ? 1.209 46.850 32.568 1.00 40.32 86 LEU B CA 1
ATOM 1482 C C . LEU B 1 86 ? 2.442 46.343 31.805 1.00 39.94 86 LEU B C 1
ATOM 1483 O O . LEU B 1 86 ? 2.994 45.320 32.160 1.00 39.55 86 LEU B O 1
ATOM 1488 N N . PHE B 1 87 ? 2.858 47.051 30.758 1.00 40.01 87 PHE B N 1
ATOM 1489 C CA . PHE B 1 87 ? 3.939 46.579 29.899 1.00 40.07 87 PHE B CA 1
ATOM 1490 C C . PHE B 1 87 ? 4.698 47.689 29.167 1.00 40.40 87 PHE B C 1
ATOM 1491 O O . PHE B 1 87 ? 4.311 48.848 29.219 1.00 39.89 87 PHE B O 1
ATOM 1499 N N . PHE B 1 88 ? 5.798 47.303 28.506 1.00 40.98 88 PHE B N 1
ATOM 1500 C CA . PHE B 1 88 ? 6.631 48.190 27.692 1.00 41.18 88 PHE B CA 1
ATOM 1501 C C . PHE B 1 88 ? 6.303 47.979 26.224 1.00 42.17 88 PHE B C 1
ATOM 1502 O O . PHE B 1 88 ? 6.364 46.859 25.713 1.00 42.70 88 PHE B O 1
ATOM 1510 N N . ASP B 1 89 ? 5.956 49.072 25.562 1.00 43.40 89 ASP B N 1
ATOM 1511 C CA . ASP B 1 89 ? 5.943 49.196 24.112 1.00 44.77 89 ASP B CA 1
ATOM 1512 C C . ASP B 1 89 ? 7.215 48.732 23.436 1.00 45.46 89 ASP B C 1
ATOM 1513 O O . ASP B 1 89 ? 8.270 48.641 24.070 1.00 45.64 89 ASP B O 1
ATOM 1518 N N . GLU B 1 90 ? 7.118 48.522 22.122 1.00 46.05 90 GLU B N 1
ATOM 1519 C CA . GLU B 1 90 ? 8.282 48.377 21.249 1.00 47.18 90 GLU B CA 1
ATOM 1520 C C . GLU B 1 90 ? 9.189 49.615 21.313 1.00 46.48 90 GLU B C 1
ATOM 1521 O O . GLU B 1 90 ? 10.353 49.546 20.926 1.00 46.79 90 GLU B O 1
ATOM 1527 N N . ASN B 1 91 ? 8.648 50.736 21.797 1.00 45.92 91 ASN B N 1
ATOM 1528 C CA . ASN B 1 91 ? 9.407 51.991 21.944 1.00 45.26 91 ASN B CA 1
ATOM 1529 C C . ASN B 1 91 ? 9.760 52.347 23.383 1.00 44.50 91 ASN B C 1
ATOM 1530 O O . ASN B 1 91 ? 10.245 53.444 23.645 1.00 44.67 91 ASN B O 1
ATOM 1535 N N . LYS B 1 92 ? 9.503 51.421 24.302 1.00 43.71 92 LYS B N 1
ATOM 1536 C CA . LYS B 1 92 ? 9.771 51.600 25.736 1.00 43.17 92 LYS B CA 1
ATOM 1537 C C . LYS B 1 92 ? 8.871 52.616 26.477 1.00 42.03 92 LYS B C 1
ATOM 1538 O O . LYS B 1 92 ? 9.235 53.113 27.536 1.00 41.18 92 LYS B O 1
ATOM 1544 N N . ASN B 1 93 ? 7.704 52.908 25.901 1.00 41.58 93 ASN B N 1
ATOM 1545 C CA . ASN B 1 93 ? 6.600 53.571 26.605 1.00 40.92 93 ASN B CA 1
ATOM 1546 C C . ASN B 1 93 ? 5.941 52.556 27.527 1.00 40.93 93 ASN B C 1
ATOM 1547 O O . ASN B 1 93 ? 5.712 51.419 27.122 1.00 40.58 93 ASN B O 1
ATOM 1552 N N . VAL B 1 94 ? 5.620 52.981 28.748 1.00 41.18 94 VAL B N 1
ATOM 1553 C CA . VAL B 1 94 ? 4.872 52.171 29.719 1.00 41.50 94 VAL B CA 1
ATOM 1554 C C . VAL B 1 94 ? 3.364 52.281 29.411 1.00 42.01 94 VAL B C 1
ATOM 1555 O O . VAL B 1 94 ? 2.816 53.379 29.358 1.00 42.87 94 VAL B O 1
ATOM 1559 N N . VAL B 1 95 ? 2.715 51.141 29.173 1.00 41.60 95 VAL B N 1
ATOM 1560 C CA . VAL B 1 95 ? 1.326 51.081 28.723 1.00 41.10 95 VAL B CA 1
ATOM 1561 C C . VAL B 1 95 ? 0.513 50.233 29.708 1.00 41.13 95 VAL B C 1
ATOM 1562 O O . VAL B 1 95 ? 1.000 49.252 30.254 1.00 41.05 95 VAL B O 1
ATOM 1566 N N . LEU B 1 96 ? -0.728 50.633 29.946 1.00 41.89 96 LEU B N 1
ATOM 1567 C CA . LEU B 1 96 ? -1.666 49.835 30.725 1.00 41.62 96 LEU B CA 1
ATOM 1568 C C . LEU B 1 96 ? -2.861 49.532 29.836 1.00 41.19 96 LEU B C 1
ATOM 1569 O O . LEU B 1 96 ? -3.536 50.424 29.384 1.00 40.71 96 LEU B O 1
ATOM 1574 N N . LYS B 1 97 ? -3.097 48.255 29.577 1.00 41.74 97 LYS B N 1
ATOM 1575 C CA . LYS B 1 97 ? -4.095 47.833 28.628 1.00 42.13 97 LYS B CA 1
ATOM 1576 C C . LYS B 1 97 ? -4.909 46.670 29.188 1.00 42.98 97 LYS B C 1
ATOM 1577 O O . LYS B 1 97 ? -4.365 45.758 29.792 1.00 43.51 97 LYS B O 1
ATOM 1583 N N . VAL B 1 98 ? -6.219 46.721 28.997 1.00 43.68 98 VAL B N 1
ATOM 1584 C CA . VAL B 1 98 ? -7.103 45.624 29.359 1.00 44.16 98 VAL B CA 1
ATOM 1585 C C . VAL B 1 98 ? -7.183 44.721 28.151 1.00 44.40 98 VAL B C 1
ATOM 1586 O O . VAL B 1 98 ? -7.640 45.139 27.103 1.00 44.85 98 VAL B O 1
ATOM 1590 N N . TYR B 1 99 ? -6.701 43.496 28.284 1.00 45.40 99 TYR B N 1
ATOM 1591 C CA . TYR B 1 99 ? -6.752 42.528 27.192 1.00 45.97 99 TYR B CA 1
ATOM 1592 C C . TYR B 1 99 ? -7.980 41.638 27.322 1.00 45.69 99 TYR B C 1
ATOM 1593 O O . TYR B 1 99 ? -8.172 41.012 28.361 1.00 45.64 99 TYR B O 1
ATOM 1602 N N . PRO B 1 100 ? -8.806 41.562 26.262 1.00 45.68 100 PRO B N 1
ATOM 1603 C CA . PRO B 1 100 ? -10.020 40.770 26.341 1.00 45.64 100 PRO B CA 1
ATOM 1604 C C . PRO B 1 100 ? -9.733 39.275 26.171 1.00 45.38 100 PRO B C 1
ATOM 1605 O O . PRO B 1 100 ? -8.695 38.908 25.627 1.00 45.53 100 PRO B O 1
ATOM 1609 N N . ASN B 1 101 ? -10.652 38.438 26.648 1.00 45.18 101 ASN B N 1
ATOM 1610 C CA . ASN B 1 101 ? -10.628 36.988 26.421 1.00 44.79 101 ASN B CA 1
ATOM 1611 C C . ASN B 1 101 ? -9.343 36.319 26.843 1.00 44.28 101 ASN B C 1
ATOM 1612 O O . ASN B 1 101 ? -8.704 35.615 26.045 1.00 44.79 101 ASN B O 1
ATOM 1617 N N . MET B 1 102 ? -8.977 36.521 28.106 1.00 43.61 102 MET B N 1
ATOM 1618 C CA . MET B 1 102 ? -7.742 35.977 28.643 1.00 42.77 102 MET B CA 1
ATOM 1619 C C . MET B 1 102 ? -7.950 34.796 29.574 1.00 42.34 102 MET B C 1
ATOM 1620 O O . MET B 1 102 ? -7.125 33.883 29.619 1.00 41.78 102 MET B O 1
ATOM 1625 N N . THR B 1 103 ? -9.045 34.837 30.325 1.00 42.05 103 THR B N 1
ATOM 1626 C CA . THR B 1 103 ? -9.359 33.868 31.395 1.00 42.04 103 THR B CA 1
ATOM 1627 C C . THR B 1 103 ? -10.684 33.181 31.040 1.00 41.69 103 THR B C 1
ATOM 1628 O O . THR B 1 103 ? -11.667 33.846 30.778 1.00 41.22 103 THR B O 1
ATOM 1632 N N . VAL B 1 104 ? -10.695 31.853 31.024 1.00 41.46 104 VAL B N 1
ATOM 1633 C CA . VAL B 1 104 ? -11.926 31.089 30.837 1.00 40.68 104 VAL B CA 1
ATOM 1634 C C . VAL B 1 104 ? -12.730 31.164 32.123 1.00 40.69 104 VAL B C 1
ATOM 1635 O O . VAL B 1 104 ? -12.227 30.847 33.194 1.00 41.07 104 VAL B O 1
ATOM 1639 N N . GLU B 1 105 ? -13.979 31.603 32.012 1.00 40.76 105 GLU B N 1
ATOM 1640 C CA . GLU B 1 105 ? -14.923 31.568 33.125 1.00 40.30 105 GLU B CA 1
ATOM 1641 C C . GLU B 1 105 ? -15.874 30.372 33.033 1.00 40.51 105 GLU B C 1
ATOM 1642 O O . GLU B 1 105 ? -16.230 29.810 34.053 1.00 40.29 105 GLU B O 1
ATOM 1648 N N . SER B 1 106 ? -16.287 29.989 31.820 1.00 41.14 106 SER B N 1
ATOM 1649 C CA . SER B 1 106 ? -17.143 28.800 31.613 1.00 41.74 106 SER B CA 1
ATOM 1650 C C . SER B 1 106 ? -16.932 28.157 30.254 1.00 41.89 106 SER B C 1
ATOM 1651 O O . SER B 1 106 ? -16.415 28.788 29.343 1.00 41.59 106 SER B O 1
ATOM 1654 N N . CYS B 1 107 ? -17.306 26.885 30.140 1.00 42.43 107 CYS B N 1
ATOM 1655 C CA . CYS B 1 107 ? -17.068 26.114 28.924 1.00 43.36 107 CYS B CA 1
ATOM 1656 C C . CYS B 1 107 ? -18.398 25.610 28.357 1.00 42.93 107 CYS B C 1
ATOM 1657 O O . CYS B 1 107 ? -19.357 25.433 29.092 1.00 42.89 107 CYS B O 1
ATOM 1660 N N . ALA B 1 108 ? -18.445 25.403 27.046 1.00 43.04 108 ALA B N 1
ATOM 1661 C CA . ALA B 1 108 ? -19.641 24.908 26.344 1.00 43.27 108 ALA B CA 1
ATOM 1662 C C . ALA B 1 108 ? -19.244 23.869 25.283 1.00 43.51 108 ALA B C 1
ATOM 1663 O O . ALA B 1 108 ? -18.090 23.799 24.908 1.00 43.29 108 ALA B O 1
ATOM 1665 N N . CYS B 1 109 ? 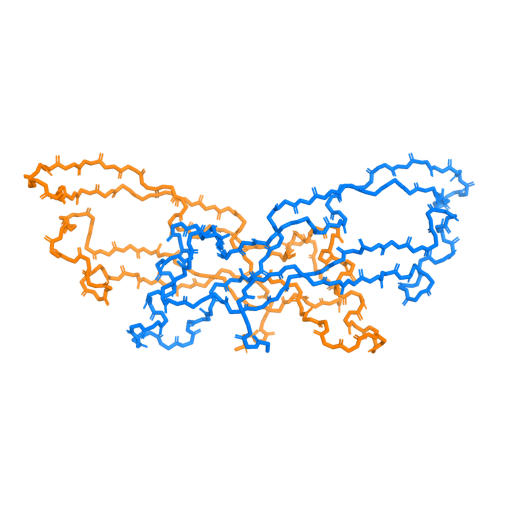-20.186 23.044 24.828 1.00 44.71 109 CYS B N 1
ATOM 1666 C CA . CYS B 1 109 ? -19.925 22.114 23.714 1.00 45.65 109 CYS B CA 1
ATOM 1667 C C . CYS B 1 109 ? -20.323 22.722 22.379 1.00 45.81 109 CYS B C 1
ATOM 1668 O O . CYS B 1 109 ? -21.497 23.032 22.176 1.00 46.13 109 CYS B O 1
ATOM 1671 N N . ARG B 1 110 ? -19.353 22.891 21.472 1.00 46.24 110 ARG B N 1
ATOM 1672 C CA . ARG B 1 110 ? -19.607 23.630 20.220 1.00 46.65 110 ARG B CA 1
ATOM 1673 C C . ARG B 1 110 ? -19.021 22.997 18.949 1.00 47.32 110 ARG B C 1
ATOM 1674 O O . ARG B 1 110 ? -19.659 23.078 17.878 1.00 47.91 110 ARG B O 1
#